Protein AF-A0A348AZQ4-F1 (afdb_monomer)

Foldseek 3Di:
DPPVVVVVVVVVVVVVVVVVVVLVDPPPDPFDFLCLLCSNLLSLCQVCLLHPDPPDDPVSVVVSNVVNCVSLCCQAPVQLVQLVVLLVVCVVPDDPVRSVVSVVSSVLSNCLNVLSVVCSVCVVVVVVVVVVRVVVCVVDPDPVVSVVSVVSSVVSVVVLVVLVVVLVVVLVVLLVVCVVVQHQSNSTHDPPADSPPDVVSVVVSSVVSSVSSVSSSSSVSSCVSPPD

Nearest PDB structures (foldseek):
  7lic-assembly1_A  TM=7.530E-01  e=1.385E-02  Machilis hrabei
  1y2o-assembly1_B  TM=2.820E-01  e=5.708E+00  Homo sapiens

Secondary structure (DSSP, 8-state):
--HHHHHHHHHHHHHHHHHHHHHHS----SS--GGGGGHHHHHHHHHTTSSPPSS--HHHHHHHHHHHHHHHHIIIIIHHHHHHHHHHHHTTTS-HHHHHHHHHHHHHHHHHHHHHHHHHHHHHHHHHHHHHHHHHHHT--SHHHHHHHHHHHHHHHHHHHHHHHHHHHHHHHHHHHHHHTTS-TT-PPPTT--TTT-HHHHHHHHHHHHHHHHHHHHHHHHHHHS--

Solvent-accessible surface area (backbone atoms only — not comparable to full-atom values): 12506 Å² total; per-residue (Å²): 133,72,68,67,57,55,55,55,49,53,53,53,52,48,50,54,53,51,46,51,52,57,72,69,48,80,75,83,58,97,71,70,54,63,48,62,30,49,47,64,57,52,49,44,35,32,70,64,40,68,38,82,80,79,97,64,58,75,68,54,54,55,54,47,50,53,49,18,50,52,52,42,44,41,51,51,49,50,45,29,51,21,25,50,51,12,39,67,72,40,55,87,75,45,52,72,71,53,42,53,51,34,50,52,48,25,56,54,40,57,47,45,40,57,54,51,52,51,50,51,67,45,41,65,60,58,57,49,50,41,54,54,35,55,58,59,49,70,77,54,78,50,71,68,53,49,48,50,41,42,50,49,27,52,50,44,48,50,48,56,54,58,61,46,48,63,55,54,51,48,49,52,49,44,47,51,52,16,57,76,65,78,44,65,49,71,52,50,47,58,84,98,58,45,66,85,78,40,71,70,40,29,53,50,48,44,53,48,44,51,54,52,49,52,54,52,46,50,51,47,54,48,42,70,78,52,70,131

Organism: Bactrocera dorsalis (NCBI:txid27457)

Sequence (228 aa):
RGSAVSLQLQHRICYFVVIMSKILLVRSATVYKSRDALTYLFNVFTFVGTNPLENRSQRYYRLYHFYSFTVNFICCLFCPLSFHIGYIKLRHVLTNSQLLAAIQNAVQVSGIPIKILVITWYMKRLRHAFKILDELDVNYTRREDLAKIRECVRRCKKIVLIFCFPYYSFELTTIALGVAQNRAPLAAWVPFLDGQRAAWEYWTIVLWDAFVMFFLLCHQLGSDTYPP

pLDDT: mean 81.65, std 17.68, range [29.12, 94.69]

Structure (mmCIF, N/CA/C/O backbone):
data_AF-A0A348AZQ4-F1
#
_entry.id   AF-A0A348AZQ4-F1
#
loop_
_atom_site.group_PDB
_atom_site.id
_atom_site.type_symbol
_atom_site.label_atom_id
_atom_site.label_alt_id
_atom_site.label_comp_id
_atom_site.label_asym_id
_atom_site.label_entity_id
_atom_site.label_seq_id
_atom_site.pdbx_PDB_ins_code
_atom_site.Cartn_x
_atom_site.Cartn_y
_atom_site.Cartn_z
_atom_site.occupancy
_atom_site.B_iso_or_equiv
_atom_site.auth_seq_id
_atom_site.auth_comp_id
_atom_site.auth_asym_id
_atom_site.auth_atom_id
_atom_site.pdbx_PDB_model_num
ATOM 1 N N . ARG A 1 1 ? -19.269 -20.189 -25.600 1.00 42.00 1 ARG A N 1
ATOM 2 C CA . ARG A 1 1 ? -18.896 -20.557 -24.205 1.00 42.00 1 ARG A CA 1
ATOM 3 C C . ARG A 1 1 ? -17.918 -19.573 -23.529 1.00 42.00 1 ARG A C 1
ATOM 5 O O . ARG A 1 1 ? -17.764 -19.674 -22.323 1.00 42.00 1 ARG A O 1
ATOM 12 N N . GLY A 1 2 ? -17.312 -18.608 -24.246 1.00 38.69 2 GLY A N 1
ATOM 13 C CA . GLY A 1 2 ? -16.347 -17.639 -23.683 1.00 38.69 2 GLY A CA 1
ATOM 14 C C . GLY A 1 2 ? -16.906 -16.292 -23.186 1.00 38.69 2 GLY A C 1
ATOM 15 O O . GLY A 1 2 ? -16.205 -15.590 -22.471 1.00 38.69 2 GLY A O 1
ATOM 16 N N . SER A 1 3 ? -18.158 -15.928 -23.492 1.00 36.16 3 SER A N 1
ATOM 17 C CA . SER A 1 3 ? -18.742 -14.628 -23.095 1.00 36.16 3 SER A CA 1
ATOM 18 C C . SER A 1 3 ? -19.362 -14.6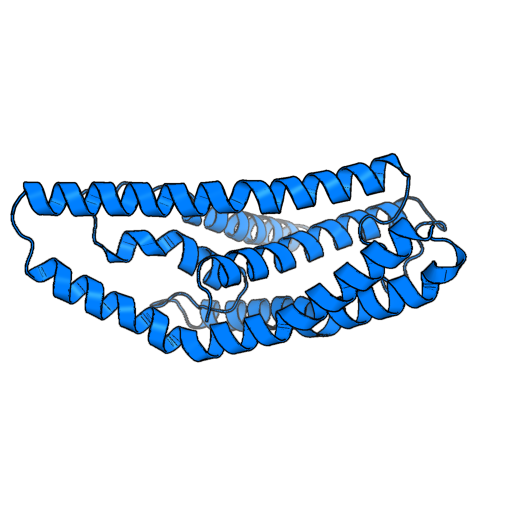09 -21.689 1.00 36.16 3 SER A C 1
ATOM 20 O O . SER A 1 3 ? -19.440 -13.563 -21.056 1.00 36.16 3 SER A O 1
ATOM 22 N N . ALA A 1 4 ? -19.768 -15.766 -21.157 1.00 34.09 4 ALA A N 1
ATOM 23 C CA . ALA A 1 4 ? -20.381 -15.860 -19.826 1.00 34.09 4 ALA A CA 1
ATOM 24 C C . ALA A 1 4 ? -19.353 -15.775 -18.678 1.00 34.09 4 ALA A C 1
ATOM 26 O O . ALA A 1 4 ? -19.693 -15.387 -17.560 1.00 34.09 4 ALA A O 1
ATOM 27 N N . VAL A 1 5 ? -18.087 -16.111 -18.953 1.00 37.97 5 VAL A N 1
ATOM 28 C CA . VAL A 1 5 ? -16.997 -16.061 -17.966 1.00 37.97 5 VAL A CA 1
ATOM 29 C C . VAL A 1 5 ? -16.470 -14.630 -17.798 1.00 37.97 5 VAL A C 1
ATOM 31 O O . VAL A 1 5 ? -16.172 -14.235 -16.672 1.00 37.97 5 VAL A O 1
ATOM 34 N N . SER A 1 6 ? -16.442 -13.814 -18.863 1.00 33.84 6 SER A N 1
ATOM 35 C CA . SER A 1 6 ? -16.024 -12.405 -18.764 1.00 33.84 6 SER A CA 1
ATOM 36 C C . SER A 1 6 ? -17.048 -11.541 -18.016 1.00 33.84 6 SER A C 1
ATOM 38 O O . SER A 1 6 ? -16.652 -10.722 -17.186 1.00 33.84 6 SER A O 1
ATOM 40 N N . LEU A 1 7 ? -18.353 -11.797 -18.195 1.00 33.00 7 LEU A N 1
ATOM 41 C CA . LEU A 1 7 ? -19.414 -11.105 -17.450 1.00 33.00 7 LEU A CA 1
ATOM 42 C C . LEU A 1 7 ? -19.421 -11.459 -15.953 1.00 33.00 7 LEU A C 1
ATOM 44 O O . LEU A 1 7 ? -19.620 -10.577 -15.118 1.00 33.00 7 LEU A O 1
ATOM 48 N N . GLN A 1 8 ? -19.147 -12.716 -15.575 1.00 32.69 8 GLN A N 1
ATOM 49 C CA . GLN A 1 8 ? -19.005 -13.073 -14.156 1.00 32.69 8 GLN A CA 1
ATOM 50 C C . GLN A 1 8 ? -17.753 -12.465 -13.510 1.00 32.69 8 GLN A C 1
ATOM 52 O O . GLN A 1 8 ? -17.776 -12.162 -12.314 1.00 32.69 8 GLN A O 1
ATOM 57 N N . LEU A 1 9 ? -16.675 -12.262 -14.272 1.00 34.03 9 LEU A N 1
ATOM 58 C CA . LEU A 1 9 ? -15.462 -11.609 -13.782 1.00 34.03 9 LEU A CA 1
ATOM 59 C C . LEU A 1 9 ? -15.670 -10.093 -13.615 1.00 34.03 9 LEU A C 1
ATOM 61 O O . LEU A 1 9 ? -15.291 -9.544 -12.582 1.00 34.03 9 LEU A O 1
ATOM 65 N N . GLN A 1 10 ? -16.373 -9.439 -14.550 1.00 30.02 10 GLN A N 1
ATOM 66 C CA . GLN A 1 10 ? -16.774 -8.031 -14.422 1.00 30.02 10 GLN A CA 1
ATOM 67 C C . GLN A 1 10 ? -17.699 -7.799 -13.223 1.00 30.02 10 GLN A C 1
ATOM 69 O O . GLN A 1 10 ? -17.495 -6.846 -12.474 1.00 30.02 10 GLN A O 1
ATOM 74 N N . HIS A 1 11 ? -18.648 -8.704 -12.961 1.00 29.67 11 HIS A N 1
ATOM 75 C CA . HIS A 1 11 ? -19.507 -8.602 -11.778 1.00 29.67 11 HIS A CA 1
ATOM 76 C C . HIS A 1 11 ? -18.693 -8.743 -10.474 1.00 29.67 11 HIS A C 1
ATOM 78 O O . HIS A 1 11 ? -18.922 -8.003 -9.522 1.00 29.67 11 HIS A O 1
ATOM 84 N N . ARG A 1 12 ? -17.679 -9.625 -10.433 1.00 34.44 12 ARG A N 1
ATOM 85 C CA . ARG A 1 12 ? -16.791 -9.837 -9.267 1.00 34.44 12 ARG A CA 1
ATOM 86 C C . ARG A 1 12 ? -15.830 -8.674 -8.992 1.00 34.44 12 ARG A C 1
ATOM 88 O O . ARG A 1 12 ? -15.592 -8.368 -7.827 1.00 34.44 12 ARG A O 1
ATOM 95 N N . ILE A 1 13 ? -15.326 -8.008 -10.030 1.00 34.06 13 ILE A N 1
ATOM 96 C CA . ILE A 1 13 ? -14.512 -6.788 -9.889 1.00 3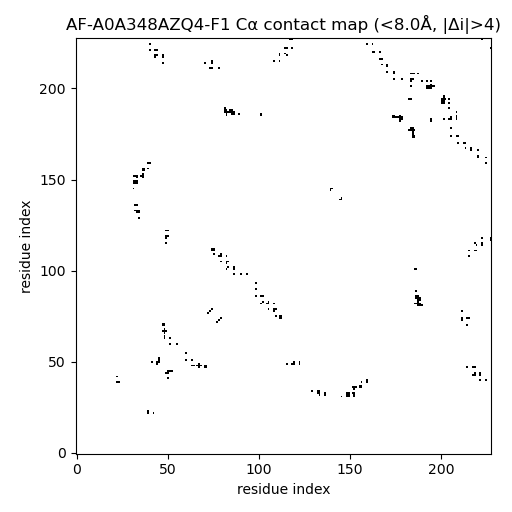4.06 13 ILE A CA 1
ATOM 97 C C . ILE A 1 13 ? -15.399 -5.618 -9.436 1.00 34.06 13 ILE A C 1
ATOM 99 O O . ILE A 1 13 ? -15.019 -4.863 -8.541 1.00 34.06 13 ILE A O 1
ATOM 103 N N . CYS A 1 14 ? -16.631 -5.536 -9.950 1.00 29.12 14 CYS A N 1
ATOM 104 C CA . CYS A 1 14 ? -17.622 -4.564 -9.496 1.00 29.12 14 CYS A CA 1
ATOM 105 C C . CYS A 1 14 ? -17.974 -4.764 -8.009 1.00 29.12 14 CYS A C 1
ATOM 107 O O . CYS A 1 14 ? -18.082 -3.788 -7.276 1.00 29.12 14 CYS A O 1
ATOM 109 N N . TYR A 1 15 ? -18.027 -6.004 -7.502 1.00 34.59 15 TYR A N 1
ATOM 110 C CA . TYR A 1 15 ? -18.170 -6.259 -6.060 1.00 34.59 15 TYR A CA 1
ATOM 111 C C . TYR A 1 15 ? -17.000 -5.722 -5.227 1.00 34.59 15 TYR A C 1
ATOM 113 O O . TYR A 1 15 ? -17.244 -5.213 -4.137 1.00 34.59 15 TYR A O 1
ATOM 121 N N . PHE A 1 16 ? -15.755 -5.797 -5.706 1.00 34.38 16 PHE A N 1
ATOM 122 C CA . PHE A 1 16 ? -14.592 -5.275 -4.978 1.00 34.38 16 PHE A CA 1
ATOM 123 C C . PHE A 1 16 ? -14.596 -3.737 -4.931 1.00 34.38 16 PHE A C 1
ATOM 125 O O . PHE A 1 16 ? -14.411 -3.153 -3.864 1.00 34.38 16 PHE A O 1
ATOM 132 N N . VAL A 1 17 ? -14.936 -3.082 -6.047 1.00 35.84 17 VAL A N 1
ATOM 133 C CA . VAL A 1 17 ? -15.095 -1.617 -6.120 1.00 35.84 17 VAL A CA 1
ATOM 134 C C . VAL A 1 17 ? -16.303 -1.138 -5.302 1.00 35.84 17 VAL A C 1
ATOM 136 O O . VAL A 1 17 ? -16.188 -0.178 -4.549 1.00 35.84 17 VAL A O 1
ATOM 139 N N . VAL A 1 18 ? -17.437 -1.846 -5.337 1.00 37.22 18 VAL A N 1
ATOM 140 C CA . VAL A 1 18 ? -18.631 -1.533 -4.525 1.00 37.22 18 VAL A CA 1
ATOM 141 C C . VAL A 1 18 ? -18.390 -1.784 -3.032 1.00 37.22 18 VAL A C 1
ATOM 143 O O . VAL A 1 18 ? -18.928 -1.058 -2.196 1.00 37.22 18 VAL A O 1
ATOM 146 N N . ILE A 1 19 ? -17.571 -2.775 -2.663 1.00 42.34 19 ILE A N 1
ATOM 147 C CA . ILE A 1 19 ? -17.104 -2.960 -1.281 1.00 42.34 19 ILE A CA 1
ATOM 148 C C . ILE A 1 19 ? -16.218 -1.781 -0.869 1.00 42.34 19 ILE A C 1
ATOM 150 O O . ILE A 1 19 ? -16.407 -1.263 0.226 1.00 42.34 19 ILE A O 1
ATOM 154 N N . MET A 1 20 ? -15.340 -1.294 -1.749 1.00 38.19 20 MET A N 1
ATOM 155 C CA . MET A 1 20 ? -14.495 -0.120 -1.504 1.00 38.19 20 MET A CA 1
ATOM 156 C C . MET A 1 20 ? -15.325 1.162 -1.314 1.00 38.19 20 MET A C 1
ATOM 158 O O . MET A 1 20 ? -15.118 1.899 -0.349 1.00 38.19 20 MET A O 1
ATOM 162 N N . SER A 1 21 ? -16.362 1.371 -2.132 1.00 33.62 21 SER A N 1
ATOM 163 C CA . SER A 1 21 ? -17.327 2.463 -1.945 1.00 33.62 21 SER A CA 1
ATOM 164 C C . SER A 1 21 ? -18.137 2.307 -0.653 1.00 33.62 21 SER A C 1
ATOM 166 O O . SER A 1 21 ? -18.384 3.292 0.033 1.00 33.62 21 SER A O 1
ATOM 168 N N . LYS A 1 22 ? -18.523 1.081 -0.268 1.00 38.03 22 LYS A N 1
ATOM 169 C CA . LYS A 1 22 ? -19.239 0.800 0.995 1.00 38.03 22 LYS A CA 1
ATOM 170 C C . LYS A 1 22 ? -18.357 0.901 2.244 1.00 38.03 22 LYS A C 1
ATOM 172 O O . LYS A 1 22 ? -18.885 1.149 3.323 1.00 38.03 22 LYS A O 1
ATOM 177 N N . ILE A 1 23 ? -17.048 0.718 2.101 1.00 46.56 23 ILE A N 1
ATOM 178 C CA . ILE A 1 23 ? -16.032 0.898 3.146 1.00 46.56 23 ILE A CA 1
ATOM 179 C C . ILE A 1 23 ? -15.795 2.390 3.442 1.00 46.56 23 ILE A C 1
ATOM 181 O O . ILE A 1 23 ? -15.548 2.752 4.593 1.00 46.56 23 ILE A O 1
ATOM 185 N N . LEU A 1 24 ? -15.917 3.245 2.419 1.00 40.75 24 LEU A N 1
ATOM 186 C CA . LEU A 1 24 ? -15.792 4.706 2.513 1.00 40.75 24 LEU A CA 1
ATOM 187 C C . LEU A 1 24 ? -17.130 5.427 2.752 1.00 40.75 24 LEU A C 1
ATOM 189 O O . LEU A 1 24 ? -17.143 6.568 3.216 1.00 40.75 24 LEU A O 1
ATOM 193 N N . LEU A 1 25 ? -18.264 4.782 2.460 1.00 43.12 25 LEU A N 1
ATOM 194 C CA . LEU A 1 25 ? -19.591 5.331 2.724 1.00 43.12 25 LEU A CA 1
ATOM 195 C C . LEU A 1 25 ? -19.817 5.437 4.233 1.00 43.12 25 LEU A C 1
ATOM 197 O O . LEU A 1 25 ? -19.960 4.441 4.945 1.00 43.12 25 LEU A O 1
ATOM 201 N N . VAL A 1 26 ? -19.892 6.683 4.700 1.00 44.44 26 VAL A N 1
ATOM 202 C CA . VAL A 1 26 ? -20.333 7.064 6.040 1.00 44.44 26 VAL A CA 1
ATOM 203 C C . VAL A 1 26 ? -21.708 6.446 6.284 1.00 44.44 26 VAL A C 1
ATOM 205 O O . VAL A 1 26 ? -22.741 7.006 5.921 1.00 44.44 26 VAL A O 1
ATOM 208 N N . ARG A 1 27 ? -21.749 5.282 6.933 1.00 47.50 27 ARG A N 1
ATOM 209 C CA . ARG A 1 27 ? -22.973 4.826 7.582 1.00 47.50 27 ARG A CA 1
ATOM 210 C C . ARG A 1 27 ? -23.205 5.789 8.741 1.00 47.50 27 ARG A C 1
ATOM 212 O O . ARG A 1 27 ? -22.494 5.732 9.743 1.00 47.50 27 ARG A O 1
ATOM 219 N N . SER A 1 28 ? -24.141 6.720 8.569 1.00 46.03 28 SER A N 1
ATOM 220 C CA . SER A 1 28 ? -24.620 7.557 9.666 1.00 46.03 28 SER A CA 1
ATOM 221 C C . SER A 1 28 ? -25.351 6.636 10.639 1.00 46.03 28 SER A C 1
ATOM 223 O O . SER A 1 28 ? -26.519 6.306 10.444 1.00 46.03 28 SER A O 1
ATOM 225 N N . ALA A 1 29 ? -24.623 6.107 11.621 1.00 55.38 29 ALA A N 1
ATOM 226 C CA . ALA A 1 29 ? -25.229 5.356 12.702 1.00 55.38 29 ALA A CA 1
ATOM 227 C C . ALA A 1 29 ? -26.026 6.339 13.568 1.00 55.38 29 ALA A C 1
ATOM 229 O O . ALA A 1 29 ? -25.541 7.419 13.911 1.00 55.38 29 ALA A O 1
ATOM 230 N N . THR A 1 30 ? -27.262 5.978 13.905 1.00 57.12 30 THR A N 1
ATOM 231 C CA . THR A 1 30 ? -28.129 6.766 14.795 1.00 57.12 30 THR A CA 1
ATOM 232 C C . THR A 1 30 ? -27.552 6.858 16.214 1.00 57.12 30 THR A C 1
ATOM 234 O O . THR A 1 30 ? -27.796 7.838 16.918 1.00 57.12 30 THR A O 1
ATOM 237 N N . VAL A 1 31 ? -26.706 5.894 16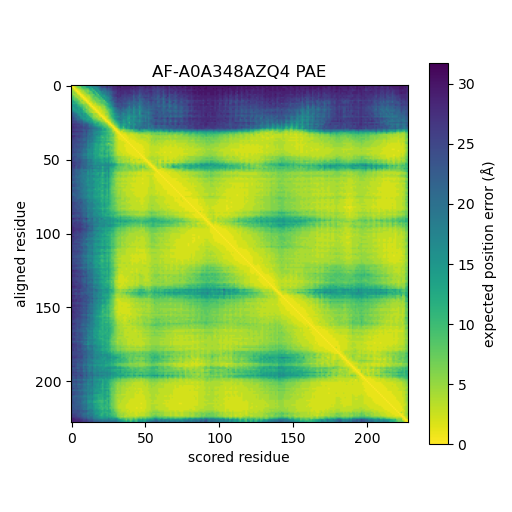.593 1.00 72.69 31 VAL A N 1
ATOM 238 C CA . VAL A 1 31 ? -25.915 5.867 17.828 1.00 72.69 31 VAL A CA 1
ATOM 239 C C . VAL A 1 31 ? -24.462 5.566 17.461 1.00 72.69 31 VAL A C 1
ATOM 241 O O . VAL A 1 31 ? -24.184 4.538 16.849 1.00 72.69 31 VAL A O 1
ATOM 244 N N . TYR A 1 32 ? -23.552 6.478 17.806 1.00 78.88 32 TYR A N 1
ATOM 245 C CA . TYR A 1 32 ? -22.112 6.300 17.606 1.00 78.88 32 TYR A CA 1
ATOM 246 C C . TYR A 1 32 ? -21.502 5.647 18.841 1.00 78.88 32 TYR A C 1
ATOM 248 O O . TYR A 1 32 ? -21.840 6.036 19.957 1.00 78.88 32 TYR A O 1
ATOM 256 N N . LYS A 1 33 ? -20.580 4.710 18.624 1.00 85.81 33 LYS A N 1
ATOM 257 C CA . LYS A 1 33 ? -19.719 4.145 19.668 1.00 85.81 33 LYS A CA 1
ATOM 258 C C . LYS A 1 33 ? -18.290 4.647 19.510 1.00 85.81 33 LYS A C 1
ATOM 260 O O . LYS A 1 33 ? -17.854 4.916 18.390 1.00 85.81 33 LYS A O 1
ATOM 265 N N . SER A 1 34 ? -17.526 4.702 20.592 1.00 86.25 34 SER A N 1
ATOM 266 C CA . SER A 1 34 ? -16.129 5.147 20.583 1.00 86.25 34 SER A CA 1
ATOM 267 C C . SER A 1 34 ? -15.261 4.315 19.636 1.00 86.25 34 SER A C 1
ATOM 269 O O . SER A 1 34 ? -14.442 4.866 18.898 1.00 86.25 34 SER A O 1
ATOM 271 N N . ARG A 1 35 ? -15.505 2.999 19.535 1.00 86.75 35 ARG A N 1
ATOM 272 C CA . ARG A 1 35 ? -14.817 2.125 18.563 1.00 86.75 35 ARG A CA 1
ATOM 273 C C . ARG A 1 35 ? -14.999 2.559 17.104 1.00 86.75 35 ARG A C 1
ATOM 275 O O . ARG A 1 35 ? -14.131 2.292 16.273 1.00 86.75 35 ARG A O 1
ATOM 282 N N . ASP A 1 36 ? -16.091 3.257 16.778 1.00 87.62 36 ASP A N 1
ATOM 283 C CA . ASP A 1 36 ? -16.386 3.663 15.403 1.00 87.62 36 ASP A CA 1
ATOM 284 C C . ASP A 1 36 ? -15.361 4.682 14.878 1.00 87.62 36 ASP A C 1
ATOM 286 O O . ASP A 1 36 ? -15.213 4.819 13.658 1.00 87.62 36 ASP A O 1
ATOM 290 N N . ALA A 1 37 ? -14.623 5.352 15.773 1.00 85.94 37 ALA A N 1
ATOM 291 C CA . ALA A 1 37 ? -13.502 6.232 15.449 1.00 85.94 37 ALA A CA 1
ATOM 292 C C . ALA A 1 37 ? -12.380 5.507 14.685 1.00 85.94 37 ALA A C 1
ATOM 294 O O . ALA A 1 37 ? -11.743 6.104 13.820 1.00 85.94 37 ALA A O 1
ATOM 295 N N . LEU A 1 38 ? -12.180 4.214 14.955 1.00 86.94 38 LEU A N 1
ATOM 296 C CA . LEU A 1 38 ? -11.099 3.397 14.396 1.00 86.94 38 LEU A CA 1
ATOM 297 C C . LEU A 1 38 ? -11.518 2.601 13.150 1.00 86.94 38 LEU A C 1
ATOM 299 O O . LEU A 1 38 ? -10.691 1.928 12.536 1.00 86.94 38 LEU A O 1
ATOM 303 N N . THR A 1 39 ? -12.787 2.694 12.740 1.00 85.88 39 THR A N 1
ATOM 304 C CA . THR A 1 39 ? -13.337 1.923 11.611 1.00 85.88 39 THR A CA 1
ATOM 305 C C . THR A 1 39 ? -12.522 2.109 10.330 1.00 85.88 39 THR A C 1
ATOM 307 O O . THR A 1 39 ? -12.216 1.135 9.652 1.00 85.88 39 THR A O 1
ATOM 310 N N . TYR A 1 40 ? -12.142 3.345 9.993 1.00 84.06 40 TYR A N 1
ATOM 311 C CA . TYR A 1 40 ? -11.387 3.618 8.765 1.00 84.06 40 TYR A CA 1
ATOM 312 C C . TYR A 1 40 ? -9.977 3.034 8.799 1.00 84.06 40 TYR A C 1
ATOM 314 O O . TYR A 1 40 ? -9.545 2.456 7.808 1.00 84.06 40 TYR A O 1
ATOM 322 N N . LEU A 1 41 ? -9.303 3.092 9.947 1.00 86.19 41 LEU A N 1
ATOM 323 C CA . LEU A 1 41 ? -7.990 2.477 10.119 1.00 86.19 41 LEU A CA 1
ATOM 324 C C . LEU A 1 41 ? -8.058 0.953 9.925 1.00 86.19 41 LEU A C 1
ATOM 326 O O . LEU A 1 41 ? -7.292 0.377 9.157 1.00 86.19 41 LEU A O 1
ATOM 330 N N . PHE A 1 42 ? -9.030 0.292 10.553 1.00 87.94 42 PHE A N 1
ATOM 331 C CA . PHE A 1 42 ? -9.224 -1.150 10.388 1.00 87.94 42 PHE A CA 1
ATOM 332 C C . PHE A 1 42 ? -9.677 -1.544 8.985 1.00 87.94 42 PHE A C 1
ATOM 334 O O . PHE A 1 42 ? -9.335 -2.628 8.509 1.00 87.94 42 PHE A O 1
ATOM 341 N N . ASN A 1 43 ? -10.411 -0.672 8.297 1.00 87.81 43 ASN A N 1
ATOM 342 C CA . ASN A 1 43 ? -10.736 -0.866 6.892 1.00 87.81 43 ASN A CA 1
ATOM 343 C C . ASN A 1 43 ? -9.475 -0.823 6.018 1.00 87.81 43 ASN A C 1
ATOM 345 O O . ASN A 1 43 ? -9.351 -1.670 5.137 1.00 87.81 43 ASN A O 1
ATOM 349 N N . VAL A 1 44 ? -8.520 0.075 6.296 1.00 89.19 44 VAL A N 1
ATOM 350 C CA . VAL A 1 44 ? -7.205 0.085 5.629 1.00 89.19 44 VAL A CA 1
ATOM 351 C C . VAL A 1 44 ? -6.460 -1.223 5.898 1.00 89.19 44 VAL A C 1
ATOM 353 O O . VAL A 1 44 ? -6.046 -1.877 4.948 1.00 89.19 44 VAL A O 1
ATOM 356 N N . PHE A 1 45 ? -6.377 -1.686 7.151 1.00 90.50 45 PHE A N 1
ATOM 357 C CA . PHE A 1 45 ? -5.756 -2.982 7.479 1.00 90.50 45 PHE A CA 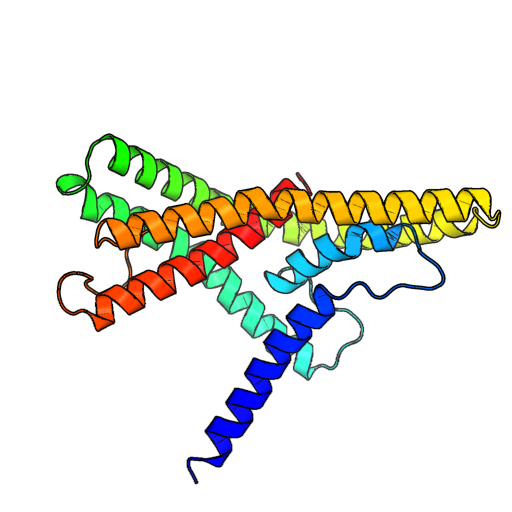1
ATOM 358 C C . PHE A 1 45 ? -6.444 -4.174 6.809 1.00 90.50 45 PHE A C 1
ATOM 360 O O . PHE A 1 45 ? -5.801 -5.121 6.358 1.00 90.50 45 PHE A O 1
ATOM 367 N N . THR A 1 46 ? -7.766 -4.120 6.688 1.00 90.81 46 THR A N 1
ATOM 368 C CA . THR A 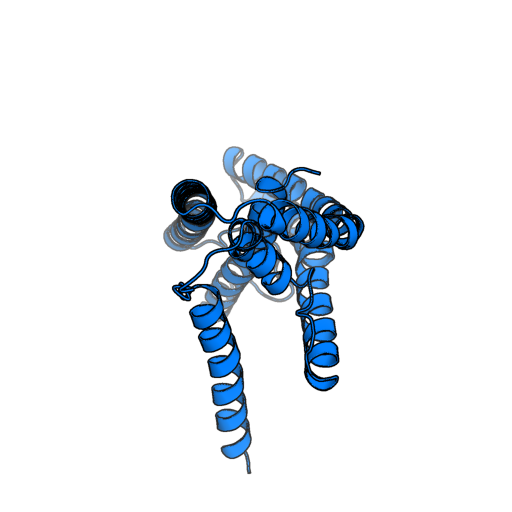1 46 ? -8.526 -5.130 5.952 1.00 90.81 46 THR A CA 1
ATOM 369 C C . THR A 1 46 ? -8.168 -5.096 4.472 1.00 90.81 46 THR A C 1
ATOM 371 O O . THR A 1 46 ? -7.927 -6.150 3.883 1.00 90.81 46 THR A O 1
ATOM 374 N N . PHE A 1 47 ? -8.090 -3.897 3.895 1.00 90.38 47 PHE A N 1
ATOM 375 C CA . PHE A 1 47 ? -7.767 -3.664 2.495 1.00 90.38 47 PHE A CA 1
ATOM 376 C C . PHE A 1 47 ? -6.361 -4.150 2.131 1.00 90.38 47 PHE A C 1
ATOM 378 O O . PHE A 1 47 ? -6.213 -4.878 1.155 1.00 90.38 47 PHE A O 1
ATOM 385 N N . VAL A 1 48 ? -5.350 -3.854 2.948 1.00 91.25 48 VAL A N 1
ATOM 386 C CA . VAL A 1 48 ? -3.968 -4.321 2.721 1.00 91.25 48 VAL A CA 1
ATOM 387 C C . VAL A 1 48 ? -3.745 -5.796 3.093 1.00 91.25 48 VAL A C 1
ATOM 389 O O . VAL A 1 48 ? -2.637 -6.319 3.019 1.00 91.25 48 VAL A O 1
ATOM 392 N N . GLY A 1 49 ? -4.802 -6.504 3.497 1.00 90.19 49 GLY A N 1
ATOM 393 C CA . GLY A 1 49 ? -4.750 -7.945 3.726 1.00 90.19 49 GLY A CA 1
ATOM 394 C C . GLY A 1 49 ? -4.286 -8.373 5.123 1.00 90.19 49 GLY A C 1
ATOM 395 O O . GLY A 1 49 ? -4.075 -9.564 5.326 1.00 90.19 49 GLY A O 1
ATOM 396 N N . THR A 1 50 ? -4.131 -7.472 6.097 1.00 88.69 50 THR A N 1
ATOM 397 C CA . THR A 1 50 ? -3.632 -7.825 7.445 1.00 88.69 50 THR A CA 1
ATOM 398 C C . THR A 1 50 ? -4.742 -8.109 8.463 1.00 88.69 50 THR A C 1
ATOM 400 O O . THR A 1 50 ? -4.502 -8.783 9.467 1.00 88.69 50 THR A O 1
ATOM 403 N N . ASN A 1 51 ? -5.971 -7.641 8.221 1.00 89.00 51 ASN A N 1
ATOM 404 C CA . ASN A 1 51 ? -7.102 -7.818 9.137 1.00 89.00 51 ASN A CA 1
ATOM 405 C C . ASN A 1 51 ? -8.351 -8.396 8.437 1.00 89.00 51 ASN A C 1
ATOM 407 O O . ASN A 1 51 ? -9.119 -7.638 7.853 1.00 89.00 51 ASN A O 1
ATOM 411 N N . PRO A 1 52 ? -8.626 -9.711 8.512 1.00 86.75 52 PRO A N 1
ATOM 412 C CA . PRO A 1 52 ? -9.850 -10.269 7.939 1.00 86.75 52 PRO A CA 1
ATOM 413 C C . PRO A 1 52 ? -11.104 -9.766 8.671 1.00 86.75 52 PRO A C 1
ATOM 415 O O . PRO A 1 52 ? -11.105 -9.621 9.893 1.00 86.75 52 PRO A O 1
ATOM 418 N N . LEU A 1 53 ? -12.203 -9.564 7.934 1.00 85.12 53 LEU A N 1
ATOM 419 C CA . LEU A 1 53 ? -13.504 -9.250 8.532 1.00 85.12 53 LEU A CA 1
ATOM 420 C C . LEU A 1 53 ? -14.049 -10.451 9.319 1.00 85.12 53 LEU A C 1
ATOM 422 O O . LEU A 1 53 ? -14.010 -11.589 8.847 1.00 85.12 53 LEU A O 1
ATOM 426 N N . GLU A 1 54 ? -14.605 -10.183 10.499 1.00 80.69 54 GLU A N 1
ATOM 427 C CA . GLU A 1 54 ? -15.265 -11.186 11.340 1.00 80.69 54 GLU A CA 1
ATOM 428 C C . GLU A 1 54 ? -16.660 -11.561 10.798 1.00 80.69 54 GLU A C 1
ATOM 430 O O . GLU A 1 54 ? -17.290 -10.798 10.059 1.00 80.69 54 GLU A O 1
ATOM 435 N N . ASN A 1 55 ? -17.156 -12.746 11.177 1.00 80.19 55 ASN A N 1
ATOM 436 C CA . ASN A 1 55 ? -18.515 -13.234 10.883 1.00 80.19 55 ASN A CA 1
ATOM 437 C C . ASN A 1 55 ? -18.851 -13.350 9.384 1.00 80.19 55 ASN A C 1
ATOM 439 O O . ASN A 1 55 ? -19.949 -13.008 8.934 1.00 80.19 55 ASN A O 1
ATOM 443 N N . ARG A 1 56 ? -17.899 -13.838 8.583 1.00 85.94 56 ARG A N 1
ATOM 444 C CA . ARG A 1 56 ? -18.077 -14.084 7.144 1.00 85.94 56 ARG A CA 1
ATOM 445 C C . ARG A 1 56 ? -18.011 -15.572 6.800 1.00 85.94 56 ARG A C 1
ATOM 447 O O . ARG A 1 56 ? -17.574 -16.401 7.587 1.00 85.94 56 ARG A O 1
ATOM 454 N N . SER A 1 57 ? -18.478 -15.917 5.599 1.00 89.19 57 SER A N 1
ATOM 455 C CA . SER A 1 57 ? -18.489 -17.306 5.123 1.00 89.19 57 SER A CA 1
ATOM 456 C C . SER A 1 57 ? -17.074 -17.885 4.965 1.00 89.19 57 SER A C 1
ATOM 458 O O . SER A 1 57 ? -16.125 -17.166 4.659 1.00 89.19 57 SER A O 1
ATOM 460 N N . GLN A 1 58 ? -16.935 -19.211 5.046 1.00 89.00 58 GLN A N 1
ATOM 461 C CA . GLN A 1 58 ? -15.659 -19.906 4.797 1.00 89.00 58 GLN A CA 1
ATOM 462 C C . GLN A 1 58 ? -15.070 -19.630 3.400 1.00 89.00 58 GLN A C 1
ATOM 464 O O . GLN A 1 58 ? -13.858 -19.661 3.191 1.00 89.00 58 GLN A O 1
ATOM 469 N N . ARG A 1 59 ? -15.923 -19.337 2.409 1.00 89.69 59 ARG A N 1
ATOM 470 C CA . ARG A 1 59 ? -15.477 -18.944 1.061 1.00 89.69 59 ARG A CA 1
ATOM 471 C C . ARG A 1 59 ? -14.781 -17.583 1.070 1.00 89.69 59 ARG A C 1
ATOM 473 O O . ARG A 1 59 ? -13.772 -17.430 0.391 1.00 89.69 59 ARG A O 1
ATOM 480 N N . TYR A 1 60 ? -15.292 -16.631 1.854 1.00 90.38 60 TYR A N 1
ATOM 481 C CA . TYR A 1 60 ? -14.661 -15.323 2.026 1.00 90.38 60 TYR A CA 1
ATOM 482 C C . TYR A 1 60 ? -13.265 -15.464 2.635 1.00 90.38 60 TYR A C 1
ATOM 484 O O . TYR A 1 60 ? -12.327 -14.902 2.085 1.00 90.38 60 TYR A O 1
ATOM 492 N N . TYR A 1 61 ? -13.100 -16.267 3.691 1.00 88.81 61 TYR A N 1
ATOM 493 C CA . TYR A 1 61 ? -11.791 -16.448 4.327 1.00 88.81 61 TYR A CA 1
ATOM 494 C C . TYR A 1 61 ? -10.747 -17.046 3.386 1.00 88.81 61 TYR A C 1
ATOM 496 O O . TYR A 1 61 ? -9.624 -16.554 3.343 1.00 88.81 61 TYR A O 1
ATOM 504 N N . ARG A 1 62 ? -11.115 -18.051 2.578 1.00 90.81 62 ARG A N 1
ATOM 505 C CA . ARG A 1 62 ? -10.198 -18.619 1.575 1.00 90.81 62 ARG A CA 1
ATOM 506 C C . ARG A 1 62 ? -9.77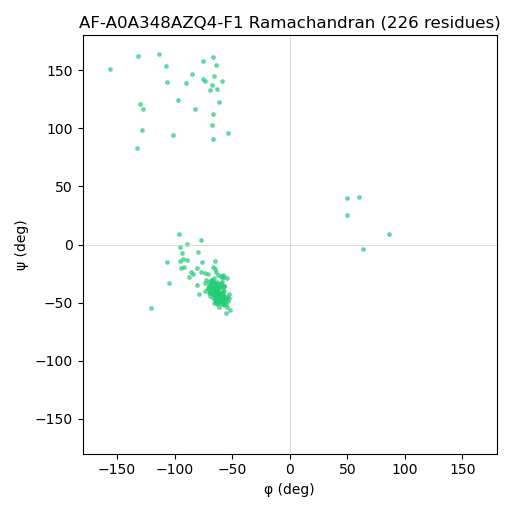0 -17.590 0.532 1.00 90.81 62 ARG A C 1
ATOM 508 O O . ARG A 1 62 ? -8.582 -17.466 0.254 1.00 90.81 62 ARG A O 1
ATOM 515 N N . LEU A 1 63 ? -10.725 -16.836 -0.017 1.00 92.69 63 LEU A N 1
ATOM 516 C CA . LEU A 1 63 ? -10.423 -15.805 -1.011 1.00 92.69 63 LEU A CA 1
ATOM 517 C C . LEU A 1 63 ? -9.593 -14.666 -0.410 1.00 92.69 63 LEU A C 1
ATOM 519 O O . LEU A 1 63 ? -8.650 -14.198 -1.038 1.00 92.69 63 LEU A O 1
ATOM 523 N N . TYR A 1 64 ? -9.920 -14.254 0.813 1.00 90.81 64 TYR A N 1
ATOM 524 C CA . TYR A 1 64 ? -9.194 -13.218 1.533 1.00 90.81 64 TYR A CA 1
ATOM 525 C C . TYR A 1 64 ? -7.768 -13.648 1.864 1.00 90.81 64 TYR A C 1
ATOM 527 O O . TYR A 1 64 ? -6.855 -12.851 1.709 1.00 90.81 64 TYR A O 1
ATOM 535 N N . HIS A 1 65 ? -7.555 -14.899 2.281 1.00 91.62 65 HIS A N 1
ATOM 536 C CA . HIS A 1 65 ? -6.217 -15.407 2.567 1.00 91.62 65 HIS A CA 1
ATOM 537 C C . HIS A 1 65 ? -5.358 -15.471 1.303 1.00 91.62 65 HIS A C 1
ATOM 539 O O . HIS A 1 65 ? -4.213 -15.040 1.331 1.00 91.62 65 HIS A O 1
ATOM 545 N N . PHE A 1 66 ? -5.928 -15.927 0.182 1.00 94.06 66 PHE A N 1
ATOM 546 C CA . PHE A 1 66 ? -5.236 -15.902 -1.106 1.00 94.06 66 PHE A CA 1
ATOM 547 C C . PHE A 1 66 ? -4.873 -14.470 -1.524 1.00 94.06 66 PHE A C 1
ATOM 549 O O . PHE A 1 66 ? -3.717 -14.192 -1.819 1.00 94.06 66 PHE A O 1
ATOM 556 N N . TYR A 1 67 ? -5.836 -13.547 -1.464 1.00 93.62 67 TYR A N 1
ATOM 557 C CA . TYR A 1 67 ? -5.619 -12.127 -1.744 1.00 93.62 67 TYR A CA 1
ATOM 558 C C . TYR A 1 67 ? -4.540 -11.508 -0.843 1.00 93.62 67 TYR A C 1
ATOM 560 O O . TYR A 1 67 ? -3.602 -10.887 -1.334 1.00 93.62 67 TYR A O 1
ATOM 568 N N . SER A 1 68 ? -4.659 -11.713 0.470 1.00 92.81 68 SER A N 1
ATOM 569 C CA . SER A 1 68 ? -3.717 -11.234 1.479 1.00 92.81 68 SER A CA 1
ATOM 570 C C . SER A 1 68 ? -2.315 -11.761 1.201 1.00 92.81 68 SER A C 1
ATOM 572 O O . SER A 1 68 ? -1.371 -10.975 1.158 1.00 92.81 68 SER A O 1
ATOM 574 N N . PHE A 1 69 ? -2.184 -13.061 0.930 1.00 94.19 69 PHE A N 1
ATOM 575 C CA . PHE A 1 69 ? -0.911 -13.667 0.571 1.00 94.19 69 PHE A CA 1
ATOM 576 C C . PHE A 1 69 ? -0.323 -13.026 -0.688 1.00 94.19 69 PHE A C 1
ATOM 578 O O . PHE A 1 69 ? 0.842 -12.655 -0.675 1.00 94.19 69 PHE A O 1
ATOM 585 N N . THR A 1 70 ? -1.113 -12.825 -1.748 1.00 93.94 70 THR A N 1
ATOM 586 C CA . THR A 1 70 ? -0.631 -12.194 -2.986 1.00 93.94 70 THR A CA 1
ATOM 587 C C . THR A 1 70 ? -0.159 -10.756 -2.764 1.00 93.94 70 THR A C 1
ATOM 589 O O . THR A 1 70 ? 0.956 -10.424 -3.157 1.00 93.94 70 THR A O 1
ATOM 592 N N . VAL A 1 71 ? -0.967 -9.911 -2.116 1.00 93.25 71 VAL A N 1
ATOM 593 C CA . VAL A 1 71 ? -0.617 -8.500 -1.866 1.00 93.25 71 VAL A CA 1
ATOM 594 C C . VAL A 1 71 ? 0.628 -8.398 -0.989 1.00 93.25 71 VAL A C 1
ATOM 596 O O . VAL A 1 71 ? 1.578 -7.705 -1.344 1.00 93.25 71 VAL A O 1
ATOM 599 N N . ASN A 1 72 ? 0.672 -9.148 0.115 1.00 93.69 72 ASN A N 1
ATOM 600 C CA . ASN A 1 72 ? 1.812 -9.112 1.027 1.00 93.69 72 ASN A CA 1
ATOM 601 C C . ASN A 1 72 ? 3.057 -9.763 0.408 1.00 93.69 72 ASN A C 1
ATOM 603 O O . ASN A 1 72 ? 4.158 -9.295 0.661 1.00 93.69 72 ASN A O 1
ATOM 607 N N . PHE A 1 73 ? 2.928 -10.780 -0.449 1.00 94.19 73 PHE A N 1
ATOM 608 C CA . PHE A 1 73 ? 4.063 -11.326 -1.201 1.00 94.19 73 PHE A CA 1
ATOM 609 C C . PHE A 1 73 ? 4.667 -10.275 -2.141 1.00 94.19 73 PHE A C 1
ATOM 611 O O . PHE A 1 73 ? 5.889 -10.108 -2.181 1.00 94.19 73 PHE A O 1
ATOM 618 N N . ILE A 1 74 ? 3.819 -9.527 -2.856 1.00 93.81 74 ILE A N 1
ATOM 619 C CA . ILE A 1 74 ? 4.272 -8.438 -3.725 1.00 93.81 74 ILE A CA 1
ATOM 620 C C . ILE A 1 74 ? 4.988 -7.373 -2.883 1.00 93.81 74 ILE A C 1
ATOM 622 O O . ILE A 1 74 ? 6.148 -7.068 -3.147 1.00 93.81 74 ILE A O 1
ATOM 626 N N . CYS A 1 75 ? 4.352 -6.863 -1.828 1.00 93.69 75 CYS A N 1
ATOM 627 C CA . CYS A 1 75 ? 4.922 -5.790 -1.011 1.00 93.69 75 CYS A CA 1
ATOM 628 C C . CYS A 1 75 ? 6.166 -6.211 -0.211 1.00 93.69 75 CYS A C 1
ATOM 630 O O . CYS A 1 75 ? 7.078 -5.402 -0.063 1.00 93.69 75 CYS A O 1
ATOM 632 N N . CYS A 1 76 ? 6.225 -7.445 0.299 1.00 93.75 76 CYS A N 1
ATOM 633 C CA . CYS A 1 76 ? 7.308 -7.887 1.181 1.00 93.75 76 CYS A CA 1
ATOM 634 C C . CYS A 1 76 ? 8.525 -8.452 0.446 1.00 93.75 76 CYS A C 1
ATOM 636 O O . CYS A 1 76 ? 9.623 -8.407 0.994 1.00 93.75 76 CYS A O 1
ATOM 638 N N . LEU A 1 77 ? 8.346 -9.026 -0.746 1.00 92.69 77 LEU A N 1
ATOM 639 C CA . LEU A 1 77 ? 9.432 -9.693 -1.471 1.00 92.69 77 LEU A CA 1
ATOM 640 C C . LEU A 1 77 ? 9.679 -9.054 -2.827 1.00 92.69 77 LEU A C 1
ATOM 642 O O . LEU A 1 77 ? 10.800 -8.635 -3.114 1.00 92.69 77 LEU A O 1
ATOM 646 N N . PHE A 1 78 ? 8.638 -8.947 -3.652 1.00 93.88 78 PHE A N 1
ATOM 647 C CA . PHE A 1 78 ? 8.806 -8.437 -5.008 1.00 93.88 78 PHE A CA 1
ATOM 648 C C . PHE A 1 78 ? 9.257 -6.972 -5.012 1.00 93.88 78 PHE A C 1
ATOM 650 O O . PHE A 1 78 ? 10.221 -6.640 -5.699 1.00 93.88 78 PHE A O 1
ATOM 657 N N . CYS A 1 79 ? 8.610 -6.101 -4.233 1.00 93.75 79 CYS A N 1
ATOM 658 C CA . CYS A 1 79 ? 8.921 -4.673 -4.224 1.00 93.75 79 CYS A CA 1
ATOM 659 C C . CYS A 1 79 ? 10.351 -4.381 -3.740 1.00 93.75 79 CYS A C 1
ATOM 661 O O . CYS A 1 79 ? 11.073 -3.722 -4.486 1.00 93.75 79 CYS A O 1
ATOM 663 N N . PRO A 1 80 ? 10.831 -4.889 -2.586 1.00 94.12 80 PRO A N 1
ATOM 664 C CA . PRO A 1 80 ? 12.216 -4.662 -2.176 1.00 94.12 80 PRO A CA 1
ATOM 665 C C . PRO A 1 80 ? 13.227 -5.109 -3.239 1.00 94.12 80 PRO A C 1
ATOM 667 O O . PRO A 1 80 ? 14.107 -4.338 -3.619 1.00 94.12 80 PRO A O 1
ATOM 670 N N . LEU A 1 81 ? 13.063 -6.315 -3.798 1.00 94.69 81 LEU A N 1
ATOM 671 C CA . LEU A 1 81 ? 13.956 -6.828 -4.842 1.00 94.69 81 LEU A CA 1
ATOM 672 C C . LEU A 1 81 ? 13.917 -5.964 -6.109 1.00 94.69 81 LEU A C 1
ATOM 674 O O . LEU A 1 81 ? 14.963 -5.610 -6.648 1.00 94.69 81 LEU A O 1
ATOM 678 N N . SER A 1 82 ? 12.719 -5.596 -6.561 1.00 94.12 82 SER A N 1
ATOM 679 C CA . SER A 1 82 ? 12.490 -4.753 -7.736 1.00 94.12 82 SER A CA 1
ATOM 680 C C . SER A 1 82 ? 13.164 -3.385 -7.607 1.00 94.12 82 SER A C 1
ATOM 682 O O . SER A 1 82 ? 13.872 -2.960 -8.521 1.00 94.12 82 SER A O 1
ATOM 684 N N . PHE A 1 83 ? 13.018 -2.716 -6.462 1.00 93.25 83 PHE A N 1
ATOM 685 C CA . PHE A 1 83 ? 13.647 -1.416 -6.224 1.00 93.25 83 PHE A CA 1
ATOM 686 C C . PHE A 1 83 ? 15.173 -1.534 -6.128 1.00 93.25 83 PHE A C 1
ATOM 688 O O . PHE A 1 83 ? 15.879 -0.722 -6.728 1.00 93.25 83 PHE A O 1
ATOM 695 N N . HIS A 1 84 ? 15.691 -2.565 -5.447 1.00 94.00 84 HIS A N 1
ATOM 696 C CA . HIS A 1 84 ? 17.134 -2.796 -5.352 1.00 94.00 84 HIS A CA 1
ATOM 697 C C . HIS A 1 84 ? 17.774 -3.091 -6.713 1.00 94.00 84 HIS A C 1
ATOM 699 O O . HIS A 1 84 ? 18.787 -2.491 -7.069 1.00 94.00 84 HIS A O 1
ATOM 705 N N . ILE A 1 85 ? 17.167 -3.967 -7.515 1.00 93.56 85 ILE A N 1
ATOM 706 C CA . ILE A 1 85 ? 17.646 -4.259 -8.872 1.00 93.56 85 ILE A CA 1
ATOM 707 C C . ILE A 1 85 ? 17.497 -3.024 -9.772 1.00 93.56 85 ILE A C 1
ATOM 709 O O . ILE A 1 85 ? 18.386 -2.750 -10.581 1.00 93.56 85 ILE A O 1
ATOM 713 N N . GLY A 1 86 ? 16.404 -2.272 -9.618 1.00 90.12 86 GLY A N 1
ATOM 714 C CA . GLY A 1 86 ? 16.093 -1.066 -10.384 1.00 90.12 86 GLY A CA 1
ATOM 715 C C . GLY A 1 86 ? 17.204 -0.025 -10.316 1.00 90.12 86 GLY A C 1
ATOM 716 O O . GLY A 1 86 ? 17.810 0.287 -11.344 1.00 90.12 86 GLY A O 1
ATOM 717 N N . TYR A 1 87 ? 17.557 0.453 -9.117 1.00 87.25 87 TYR A N 1
ATOM 718 C CA . TYR A 1 87 ? 18.607 1.473 -9.008 1.00 87.25 87 TYR A CA 1
ATOM 719 C C . TYR A 1 87 ? 19.989 0.940 -9.413 1.00 87.25 87 TYR A C 1
ATOM 721 O O . TYR A 1 87 ? 20.779 1.696 -9.974 1.00 87.25 87 TYR A O 1
ATOM 729 N N . ILE A 1 88 ? 20.296 -0.348 -9.188 1.00 91.31 88 ILE A N 1
ATOM 730 C CA . ILE A 1 88 ? 21.571 -0.949 -9.622 1.00 91.31 88 ILE A CA 1
ATOM 731 C C . ILE A 1 88 ? 21.678 -0.929 -11.150 1.00 91.31 88 ILE A C 1
ATOM 733 O O . ILE A 1 88 ? 22.727 -0.568 -11.685 1.00 91.31 88 ILE A O 1
ATOM 737 N N . LYS A 1 89 ? 20.599 -1.289 -11.857 1.00 88.44 89 LYS A N 1
ATOM 738 C CA . LYS A 1 89 ? 20.560 -1.286 -13.326 1.00 88.44 89 LYS A CA 1
ATOM 739 C C . LYS A 1 89 ? 20.590 0.123 -13.906 1.00 88.44 89 LYS A C 1
ATOM 741 O O . LYS A 1 89 ? 21.275 0.354 -14.897 1.00 88.44 89 LYS A O 1
ATOM 746 N N . LEU A 1 90 ? 19.871 1.059 -13.292 1.00 85.38 90 LEU A N 1
ATOM 747 C CA . LEU A 1 90 ? 19.725 2.419 -13.806 1.00 85.38 90 LEU A CA 1
ATOM 748 C C . LEU A 1 90 ? 20.812 3.393 -13.307 1.00 85.38 90 LEU A C 1
ATOM 750 O O . LEU A 1 90 ? 20.809 4.552 -13.714 1.00 85.38 90 LEU A O 1
ATOM 754 N N . ARG A 1 91 ? 21.780 2.948 -12.490 1.00 84.88 91 ARG A N 1
ATOM 755 C CA . ARG A 1 91 ? 22.818 3.811 -11.884 1.00 84.88 91 ARG A CA 1
ATOM 756 C C . ARG A 1 91 ? 23.624 4.662 -12.870 1.00 84.88 91 ARG A C 1
ATOM 758 O O . ARG A 1 91 ? 24.101 5.720 -12.491 1.00 84.88 91 ARG A O 1
ATOM 765 N N . HIS A 1 92 ? 23.791 4.185 -14.104 1.00 85.69 92 HIS A N 1
ATOM 766 C CA . HIS A 1 92 ? 24.564 4.868 -15.150 1.00 85.69 92 HIS A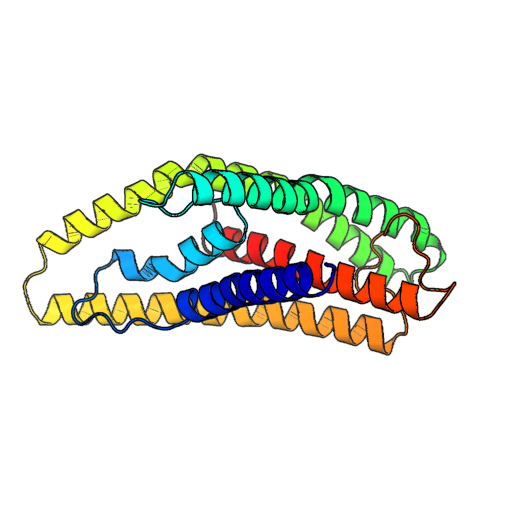 CA 1
ATOM 767 C C . HIS A 1 92 ? 23.725 5.844 -15.982 1.00 85.69 92 HIS A C 1
ATOM 769 O O . HIS A 1 92 ? 24.275 6.633 -16.739 1.00 85.69 92 HIS A O 1
ATOM 775 N N . VAL A 1 93 ? 22.397 5.761 -15.865 1.00 84.44 93 VAL A N 1
ATOM 776 C CA . VAL A 1 93 ? 21.432 6.560 -16.635 1.00 84.44 93 VAL A CA 1
ATOM 777 C C . VAL A 1 93 ? 20.826 7.666 -15.769 1.00 84.44 93 VAL A C 1
ATOM 779 O O . VAL A 1 93 ? 20.504 8.742 -16.266 1.00 84.44 93 VAL A O 1
ATOM 782 N N . LEU A 1 94 ? 20.659 7.410 -14.469 1.00 83.94 94 LEU A N 1
ATOM 783 C CA . LEU A 1 94 ? 20.077 8.361 -13.527 1.00 83.94 94 LEU A CA 1
ATOM 784 C C . LEU A 1 94 ? 21.065 9.471 -13.175 1.00 83.94 94 LEU A C 1
ATOM 786 O O . LEU A 1 94 ? 22.253 9.232 -12.968 1.00 83.94 94 LEU A O 1
ATOM 790 N N . THR A 1 95 ? 20.547 10.688 -13.018 1.00 87.88 95 THR A N 1
ATOM 791 C CA . THR A 1 95 ? 21.321 11.779 -12.416 1.00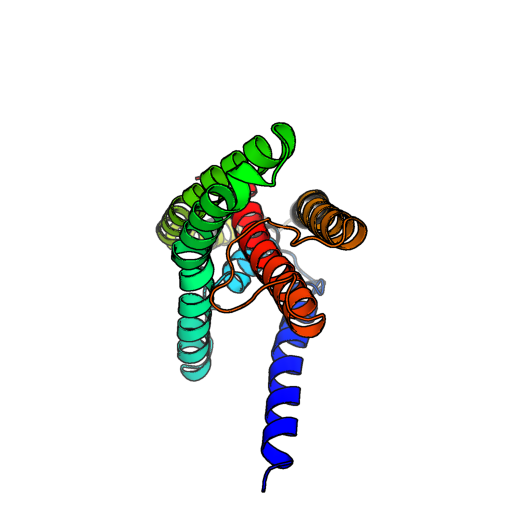 87.88 95 THR A CA 1
ATOM 792 C C . THR A 1 95 ? 21.609 11.480 -10.942 1.00 87.88 95 THR A C 1
ATOM 794 O O . THR A 1 95 ? 20.897 10.699 -10.310 1.00 87.88 95 THR A O 1
ATOM 797 N N . ASN A 1 96 ? 22.597 12.157 -10.347 1.00 88.94 96 ASN A N 1
ATOM 798 C CA . ASN A 1 96 ? 22.931 11.973 -8.928 1.00 88.94 96 ASN A CA 1
ATOM 799 C C . ASN A 1 96 ? 21.703 12.129 -8.013 1.00 88.94 96 ASN A C 1
ATOM 801 O O . ASN A 1 96 ? 21.455 11.279 -7.165 1.00 88.94 96 ASN A O 1
ATOM 805 N N . SER A 1 97 ? 20.884 13.166 -8.217 1.00 87.25 97 SER A N 1
ATOM 806 C CA . SER A 1 97 ? 19.677 13.388 -7.409 1.00 87.25 97 SER A CA 1
ATOM 807 C C . SER A 1 97 ? 18.641 12.272 -7.570 1.00 87.25 97 SER A C 1
ATOM 809 O O . SER A 1 97 ? 18.031 11.847 -6.590 1.00 87.25 97 SER A O 1
ATOM 811 N N . GLN A 1 98 ? 18.464 11.757 -8.786 1.00 85.56 98 GLN A N 1
ATOM 812 C CA . GLN A 1 98 ? 17.538 10.659 -9.061 1.00 85.56 98 GLN A CA 1
ATOM 813 C C . GLN A 1 98 ? 18.040 9.328 -8.498 1.00 85.56 98 GLN A C 1
ATOM 815 O O . GLN A 1 98 ? 17.244 8.544 -7.988 1.00 85.56 98 GLN A O 1
ATOM 820 N N . LEU A 1 99 ? 19.350 9.082 -8.555 1.00 88.12 99 LEU A N 1
ATOM 821 C CA . LEU A 1 99 ? 19.970 7.901 -7.967 1.00 88.12 99 LEU A CA 1
ATOM 822 C C . LEU A 1 99 ? 19.822 7.906 -6.441 1.00 88.12 99 LEU A C 1
ATOM 824 O O . LEU A 1 99 ? 19.418 6.894 -5.871 1.00 88.12 99 LEU A O 1
ATOM 828 N N . LEU A 1 100 ? 20.075 9.046 -5.787 1.00 89.62 100 LEU A N 1
ATOM 829 C CA . LEU A 1 100 ? 19.847 9.192 -4.346 1.00 89.62 100 LEU A CA 1
ATOM 830 C C . LEU A 1 100 ? 18.378 8.931 -3.984 1.00 89.62 100 LEU A C 1
ATOM 832 O O . LEU A 1 100 ? 18.111 8.178 -3.049 1.00 89.62 100 LEU A O 1
ATOM 836 N N . ALA A 1 101 ? 17.429 9.480 -4.748 1.00 88.12 101 ALA A N 1
ATOM 837 C CA . ALA A 1 101 ? 16.004 9.227 -4.537 1.00 88.12 101 ALA A CA 1
ATOM 838 C C . ALA A 1 101 ? 15.637 7.741 -4.721 1.00 88.12 101 ALA A C 1
ATOM 840 O O . ALA A 1 101 ? 14.886 7.186 -3.921 1.00 88.12 101 ALA A O 1
ATOM 841 N N . ALA A 1 102 ? 16.197 7.067 -5.731 1.00 88.81 102 ALA A N 1
ATOM 842 C CA . ALA A 1 102 ? 15.962 5.644 -5.971 1.00 88.81 102 ALA A CA 1
ATOM 843 C C . ALA A 1 102 ? 16.514 4.763 -4.834 1.00 88.81 102 ALA A C 1
ATOM 845 O O . ALA A 1 102 ? 15.838 3.834 -4.391 1.00 88.81 102 ALA A O 1
ATOM 846 N N . ILE A 1 103 ? 17.700 5.091 -4.308 1.00 91.25 103 ILE A N 1
ATOM 847 C CA . ILE A 1 103 ? 18.283 4.420 -3.136 1.00 91.25 103 ILE A CA 1
ATOM 848 C C . ILE A 1 103 ? 17.417 4.661 -1.896 1.00 91.25 103 ILE A C 1
ATOM 850 O O . ILE A 1 103 ? 17.100 3.714 -1.176 1.00 91.25 103 ILE A O 1
ATOM 854 N N . GLN A 1 104 ? 16.984 5.904 -1.662 1.00 91.56 104 GLN A N 1
ATOM 855 C CA . GLN A 1 104 ? 16.103 6.240 -0.544 1.00 91.56 104 GLN A CA 1
ATOM 856 C C . GLN A 1 104 ? 14.789 5.448 -0.617 1.00 91.56 104 GLN A C 1
ATOM 858 O O . GLN A 1 104 ? 14.329 4.921 0.396 1.00 91.56 104 GLN A O 1
ATOM 863 N N . ASN A 1 105 ? 14.201 5.323 -1.807 1.00 90.31 105 ASN A N 1
ATOM 864 C CA . ASN A 1 105 ? 12.996 4.526 -2.015 1.00 90.31 105 ASN A CA 1
ATOM 865 C C . ASN A 1 105 ? 13.247 3.036 -1.754 1.00 90.31 105 ASN A C 1
ATOM 867 O O . ASN A 1 105 ? 12.447 2.405 -1.069 1.00 90.31 105 ASN A O 1
ATOM 871 N N . ALA A 1 106 ? 14.368 2.481 -2.223 1.00 92.44 106 ALA A N 1
ATOM 872 C CA . ALA A 1 106 ? 14.722 1.085 -1.965 1.00 92.44 106 ALA A CA 1
ATOM 873 C C . ALA A 1 106 ? 14.855 0.789 -0.461 1.00 92.44 106 ALA A C 1
ATOM 875 O O . ALA A 1 106 ? 14.293 -0.190 0.029 1.00 92.44 106 ALA A O 1
ATOM 876 N N . VAL A 1 107 ? 15.518 1.672 0.296 1.00 92.44 107 VAL A N 1
ATOM 877 C CA . VAL A 1 107 ? 15.640 1.542 1.758 1.00 92.44 107 VAL A CA 1
ATOM 878 C C . VAL A 1 107 ? 14.273 1.636 2.442 1.00 92.44 107 VAL A C 1
ATOM 880 O O . VAL A 1 107 ? 13.959 0.812 3.301 1.00 92.44 107 VAL A O 1
ATOM 883 N N . GLN A 1 108 ? 13.431 2.597 2.048 1.00 91.19 108 GLN A N 1
ATOM 884 C CA . GLN A 1 108 ? 12.084 2.750 2.611 1.00 91.19 108 GLN A CA 1
ATOM 885 C C . GLN A 1 108 ? 11.203 1.523 2.358 1.00 91.19 108 GLN A C 1
ATOM 887 O O . GLN A 1 108 ? 10.525 1.049 3.272 1.00 91.19 108 GLN A O 1
ATOM 892 N N . VAL A 1 109 ? 11.227 0.987 1.135 1.00 93.00 109 VAL A N 1
ATOM 893 C CA . VAL A 1 109 ? 10.449 -0.198 0.758 1.00 93.00 109 VAL A CA 1
ATOM 894 C C . VAL A 1 109 ? 10.917 -1.431 1.532 1.00 93.00 109 VAL A C 1
ATOM 896 O O . VAL A 1 109 ? 10.084 -2.216 1.977 1.00 93.00 109 VAL A O 1
ATOM 899 N N . SER A 1 110 ? 12.215 -1.560 1.805 1.00 93.56 110 SER A N 1
ATOM 900 C CA . SER A 1 110 ? 12.762 -2.632 2.649 1.00 93.56 110 SER A CA 1
ATOM 901 C C . SER A 1 110 ? 12.305 -2.568 4.117 1.00 93.56 110 SER A C 1
ATOM 903 O O . SER A 1 110 ? 12.303 -3.590 4.802 1.00 93.56 110 SER A O 1
ATOM 905 N N . GLY A 1 111 ? 11.848 -1.408 4.606 1.00 91.62 111 GLY A N 1
ATOM 906 C CA . GLY A 1 111 ? 11.244 -1.269 5.939 1.00 91.62 111 GLY A CA 1
ATOM 907 C C . GLY A 1 111 ? 9.773 -1.706 6.020 1.00 91.62 111 GLY A C 1
ATOM 908 O O . GLY A 1 111 ? 9.274 -2.016 7.105 1.00 91.62 111 GLY A O 1
ATOM 909 N N . ILE A 1 112 ? 9.065 -1.767 4.889 1.00 92.00 112 ILE A N 1
ATOM 910 C CA . ILE A 1 112 ? 7.644 -2.145 4.831 1.00 92.00 112 ILE A CA 1
ATOM 911 C C . ILE A 1 112 ? 7.388 -3.582 5.325 1.00 92.00 112 ILE A C 1
ATOM 913 O O . ILE A 1 112 ? 6.474 -3.740 6.136 1.00 92.00 112 ILE A O 1
ATOM 917 N N . PRO A 1 113 ? 8.172 -4.617 4.952 1.00 93.31 113 PRO A N 1
ATOM 918 C CA . PRO A 1 113 ? 8.002 -5.962 5.504 1.00 93.31 113 PRO A CA 1
ATOM 919 C C . PRO A 1 113 ? 8.000 -5.989 7.038 1.00 93.31 113 PRO A C 1
ATOM 921 O O . PRO A 1 113 ? 7.152 -6.638 7.649 1.00 93.31 113 PRO A O 1
ATOM 924 N N . ILE A 1 114 ? 8.906 -5.234 7.671 1.00 91.69 114 ILE A N 1
ATOM 925 C CA . ILE A 1 114 ? 9.001 -5.142 9.134 1.00 91.69 114 ILE A CA 1
ATOM 926 C C . ILE A 1 114 ? 7.717 -4.525 9.696 1.00 91.69 114 ILE A C 1
ATOM 928 O O . ILE A 1 114 ? 7.102 -5.096 10.595 1.00 91.69 114 ILE A O 1
ATOM 932 N N . LYS A 1 115 ? 7.259 -3.404 9.123 1.00 90.44 115 LYS A N 1
ATOM 933 C CA . LYS A 1 115 ? 6.001 -2.747 9.514 1.00 90.44 115 LYS A CA 1
ATOM 934 C C . LYS A 1 115 ? 4.798 -3.691 9.387 1.00 90.44 115 LYS A C 1
ATOM 936 O O . LYS A 1 115 ? 3.980 -3.767 10.302 1.00 90.44 115 LYS A O 1
ATOM 941 N N . ILE A 1 116 ? 4.709 -4.446 8.291 1.00 91.56 116 ILE A N 1
ATOM 942 C CA . ILE A 1 116 ? 3.639 -5.426 8.052 1.00 91.56 116 ILE A CA 1
ATOM 943 C C . ILE A 1 116 ? 3.648 -6.517 9.125 1.00 91.56 116 ILE A C 1
ATOM 945 O O . ILE A 1 116 ? 2.594 -6.823 9.691 1.00 91.56 116 ILE A O 1
ATOM 949 N N . LEU A 1 117 ? 4.817 -7.085 9.435 1.00 90.94 117 LEU A N 1
ATOM 950 C CA . LEU A 1 117 ? 4.958 -8.117 10.465 1.00 90.94 117 LEU A CA 1
ATOM 951 C C . LEU A 1 117 ? 4.546 -7.594 11.842 1.00 90.94 117 LEU A C 1
ATOM 953 O O . LEU A 1 117 ? 3.760 -8.241 12.533 1.00 90.94 117 LEU A O 1
ATOM 957 N N . VAL A 1 118 ? 5.019 -6.404 12.210 1.00 90.62 118 VAL A N 1
ATOM 958 C CA . VAL A 1 118 ? 4.711 -5.768 13.494 1.00 90.62 118 VAL A CA 1
ATOM 959 C C . VAL A 1 118 ? 3.208 -5.497 13.632 1.00 90.62 118 VAL A C 1
ATOM 961 O O . VAL A 1 118 ? 2.601 -5.894 14.626 1.00 90.62 118 VAL A O 1
ATOM 964 N N . ILE A 1 119 ? 2.568 -4.902 12.621 1.00 90.44 119 ILE A N 1
ATOM 965 C CA . ILE A 1 119 ? 1.116 -4.652 12.630 1.00 90.44 119 ILE A CA 1
ATOM 966 C C . ILE A 1 119 ? 0.338 -5.963 12.727 1.00 90.44 119 ILE A C 1
ATOM 968 O O . ILE A 1 119 ? -0.610 -6.068 13.504 1.00 90.44 119 ILE A O 1
ATOM 972 N N . THR A 1 120 ? 0.749 -6.981 11.969 1.00 89.81 120 THR A N 1
ATOM 973 C CA . THR A 1 120 ? 0.100 -8.298 11.986 1.00 89.81 120 THR A CA 1
ATOM 974 C C . THR A 1 120 ? 0.211 -8.951 13.366 1.00 89.81 120 THR A C 1
ATOM 976 O O . THR A 1 120 ? -0.775 -9.494 13.871 1.00 89.81 120 THR A O 1
ATOM 979 N N . TRP A 1 121 ? 1.373 -8.838 14.014 1.00 90.44 121 TRP A N 1
ATOM 980 C CA . TRP A 1 121 ? 1.612 -9.326 15.372 1.00 90.44 121 TRP A CA 1
ATOM 981 C C . TRP A 1 121 ? 0.711 -8.628 16.402 1.00 90.44 121 TRP A C 1
ATOM 983 O O . TRP A 1 121 ? 0.024 -9.286 17.190 1.00 90.44 121 TRP A O 1
ATOM 993 N N . TYR A 1 122 ? 0.636 -7.295 16.359 1.00 89.44 122 TYR A N 1
ATOM 994 C CA . TYR A 1 122 ? -0.169 -6.502 17.292 1.00 89.44 122 TYR A CA 1
ATOM 995 C C . TYR A 1 122 ? -1.664 -6.451 16.957 1.00 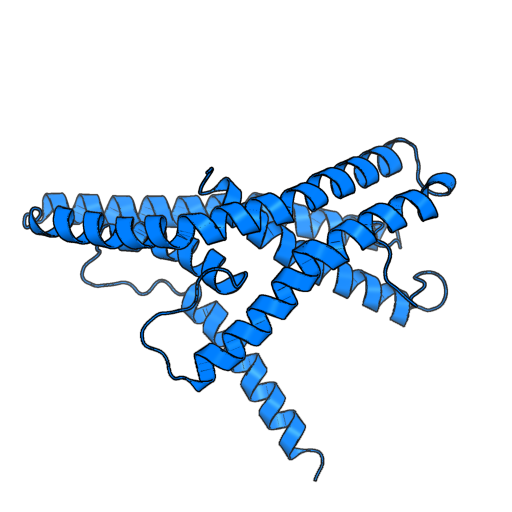89.44 122 TYR A C 1
ATOM 997 O O . TYR A 1 122 ? -2.456 -5.988 17.780 1.00 89.44 122 TYR A O 1
ATOM 1005 N N . MET A 1 123 ? -2.099 -6.990 15.815 1.00 89.00 123 MET A N 1
ATOM 1006 C CA . MET A 1 123 ? -3.492 -6.911 15.365 1.00 89.00 123 MET A CA 1
ATOM 1007 C C . MET A 1 123 ? -4.488 -7.497 16.378 1.00 89.00 123 MET A C 1
ATOM 1009 O O . MET A 1 123 ? -5.584 -6.969 16.568 1.00 89.00 123 MET A O 1
ATOM 1013 N N . LYS A 1 124 ? -4.110 -8.576 17.081 1.00 86.44 124 LYS A N 1
ATOM 1014 C CA . LYS A 1 124 ? -4.945 -9.152 18.152 1.00 86.44 124 LYS A CA 1
ATOM 1015 C C . LYS A 1 124 ? -5.156 -8.161 19.301 1.00 86.44 124 LYS A C 1
ATOM 1017 O O . LYS A 1 124 ? -6.281 -8.011 19.772 1.00 86.44 124 LYS A O 1
ATOM 1022 N N . ARG A 1 125 ? -4.093 -7.468 19.719 1.00 86.94 125 ARG A N 1
ATOM 1023 C CA . ARG A 1 125 ? -4.142 -6.436 20.764 1.00 86.94 125 ARG A CA 1
ATOM 1024 C C . ARG A 1 125 ? -4.956 -5.230 20.303 1.00 86.94 125 ARG A C 1
ATOM 1026 O O . ARG A 1 125 ? -5.763 -4.718 21.071 1.00 86.94 125 ARG A O 1
ATOM 1033 N N . LEU A 1 126 ? -4.813 -4.832 19.041 1.00 85.81 126 LEU A N 1
ATOM 1034 C CA . LEU A 1 126 ? -5.579 -3.725 18.478 1.00 85.81 126 LEU A CA 1
ATOM 1035 C C . LEU A 1 126 ? -7.084 -4.031 18.459 1.00 85.81 126 LEU A C 1
ATOM 1037 O O . LEU A 1 126 ? -7.886 -3.194 18.857 1.00 85.81 126 LEU A O 1
ATOM 1041 N N . ARG A 1 127 ? -7.482 -5.258 18.091 1.00 87.25 127 ARG A N 1
ATOM 1042 C CA . ARG A 1 127 ? -8.887 -5.693 18.199 1.00 87.25 127 ARG A CA 1
ATOM 1043 C C . ARG A 1 127 ? -9.380 -5.739 19.644 1.00 87.25 127 ARG A C 1
ATOM 1045 O O . ARG A 1 127 ? -10.543 -5.442 19.895 1.00 87.25 127 ARG A O 1
ATOM 1052 N N . HIS A 1 128 ? -8.517 -6.074 20.602 1.00 87.88 128 HIS A N 1
ATOM 1053 C CA . HIS A 1 128 ? -8.882 -6.040 22.019 1.00 87.88 128 HIS A CA 1
ATOM 1054 C C . HIS A 1 128 ? -9.231 -4.622 22.499 1.00 87.88 128 HIS A C 1
ATOM 1056 O O . HIS A 1 128 ? -10.129 -4.465 23.323 1.00 87.88 128 HIS A O 1
ATOM 1062 N N . ALA A 1 129 ? -8.602 -3.584 21.939 1.00 87.19 129 ALA A N 1
ATOM 1063 C CA . ALA A 1 129 ? -8.941 -2.199 22.262 1.00 87.19 129 ALA A CA 1
ATOM 1064 C C . ALA A 1 129 ? -10.414 -1.863 21.962 1.00 87.19 129 ALA A C 1
ATOM 1066 O O . ALA A 1 129 ? -11.003 -1.055 22.671 1.00 87.19 129 ALA A O 1
ATOM 1067 N N . PHE A 1 130 ? -11.051 -2.519 20.982 1.00 87.75 130 PHE A N 1
ATOM 1068 C CA . PHE A 1 130 ? -12.485 -2.334 20.728 1.00 87.75 130 PHE A CA 1
ATOM 1069 C C . PHE A 1 130 ? -13.357 -2.793 21.887 1.00 87.75 130 PHE A C 1
ATOM 1071 O O . PHE A 1 130 ? -14.327 -2.112 22.197 1.00 87.75 130 PHE A O 1
ATOM 1078 N N . LYS A 1 131 ? -13.001 -3.906 22.536 1.00 88.12 131 LYS A N 1
ATOM 1079 C CA . LYS A 1 131 ? -13.737 -4.400 23.706 1.00 88.12 131 LYS A CA 1
ATOM 1080 C C . LYS A 1 131 ? -13.638 -3.413 24.861 1.00 88.12 131 LYS A C 1
ATOM 1082 O O . LYS A 1 131 ? -14.654 -3.066 25.441 1.00 88.12 131 LYS A O 1
ATOM 1087 N N . ILE A 1 132 ? -12.435 -2.891 25.106 1.00 89.31 132 ILE A N 1
ATOM 1088 C CA . ILE A 1 132 ? -12.200 -1.871 26.136 1.00 89.31 132 ILE A CA 1
ATOM 1089 C C . ILE A 1 132 ? -13.027 -0.609 25.843 1.00 89.31 132 ILE A C 1
ATOM 1091 O O . ILE A 1 132 ? -13.676 -0.079 26.737 1.00 89.31 132 ILE A O 1
ATOM 1095 N N . LEU A 1 133 ? -13.048 -0.138 24.591 1.00 89.31 133 LEU A N 1
ATOM 1096 C CA . LEU A 1 133 ? -13.865 1.017 24.200 1.00 89.31 133 LEU A CA 1
ATOM 1097 C C . LEU A 1 133 ? -15.368 0.746 24.353 1.00 89.31 133 LEU A C 1
ATOM 1099 O O . LEU A 1 133 ? -16.089 1.617 24.825 1.00 89.31 133 LEU A O 1
ATOM 1103 N N . ASP A 1 134 ? -15.838 -0.449 23.983 1.00 89.25 134 ASP A N 1
ATOM 1104 C CA . ASP A 1 134 ? -17.238 -0.845 24.170 1.00 89.25 134 ASP A CA 1
ATOM 1105 C C . ASP A 1 134 ? -17.617 -0.903 25.665 1.00 89.25 134 ASP A C 1
ATOM 1107 O O . ASP A 1 134 ? -18.716 -0.483 26.016 1.00 89.25 134 ASP A O 1
ATOM 1111 N N . GLU A 1 135 ? -16.731 -1.388 26.542 1.00 89.31 135 GLU A N 1
ATOM 1112 C CA . GLU A 1 135 ? -16.943 -1.433 27.999 1.00 89.31 135 GLU A CA 1
ATOM 1113 C C . GLU A 1 135 ? -16.968 -0.033 28.624 1.00 89.31 135 GLU A C 1
ATOM 1115 O O . GLU A 1 135 ? -17.820 0.257 29.464 1.00 89.31 135 GLU A O 1
ATOM 1120 N N . LEU A 1 136 ? -16.076 0.860 28.187 1.00 86.62 136 LEU A N 1
ATOM 1121 C CA . LEU A 1 136 ? -16.065 2.254 28.634 1.00 86.62 136 LEU A CA 1
ATOM 1122 C C . LEU A 1 136 ? -17.346 2.989 28.220 1.00 86.62 136 LEU A C 1
ATOM 1124 O O . LEU A 1 136 ? -17.893 3.746 29.022 1.00 86.62 136 LEU A O 1
ATOM 1128 N N . ASP A 1 137 ? -17.855 2.718 27.015 1.00 88.19 137 ASP A N 1
ATOM 1129 C CA . ASP A 1 137 ? -19.084 3.321 26.492 1.00 88.19 137 ASP A CA 1
ATOM 1130 C C . ASP A 1 137 ? -20.333 2.967 27.325 1.00 88.19 137 ASP A C 1
ATOM 1132 O O . ASP A 1 137 ? -21.270 3.763 27.365 1.00 88.19 137 ASP A O 1
ATOM 1136 N N . VAL A 1 138 ? -20.356 1.827 28.038 1.00 87.50 138 VAL A N 1
ATOM 1137 C CA . VAL A 1 138 ? -21.498 1.416 28.892 1.00 87.50 138 VAL A CA 1
ATOM 1138 C C . VAL A 1 138 ? -21.793 2.443 29.988 1.00 87.50 138 VAL A C 1
ATOM 1140 O O . VAL A 1 138 ? -22.953 2.654 30.346 1.00 87.50 138 VAL A O 1
ATOM 1143 N N . ASN A 1 139 ? -20.761 3.116 30.496 1.00 83.44 139 ASN A N 1
ATOM 1144 C CA . ASN A 1 139 ? -20.901 4.087 31.580 1.00 83.44 139 ASN A CA 1
ATOM 1145 C C . ASN A 1 139 ? -21.495 5.429 31.110 1.00 83.44 139 ASN A C 1
ATOM 1147 O O . ASN A 1 139 ? -21.949 6.227 31.932 1.00 83.44 139 ASN A O 1
ATOM 1151 N N . TYR A 1 140 ? -21.533 5.682 29.799 1.00 83.56 140 TYR A N 1
ATOM 1152 C CA . TYR A 1 140 ? -21.987 6.946 29.224 1.00 83.56 140 TYR A CA 1
ATOM 1153 C C . TYR A 1 140 ? -23.418 6.835 28.688 1.00 83.56 140 TYR A C 1
ATOM 1155 O O . TYR A 1 140 ? -23.661 6.474 27.540 1.00 83.56 140 TYR A O 1
ATOM 1163 N N . THR A 1 141 ? -24.393 7.203 29.519 1.00 83.75 141 THR A N 1
ATOM 1164 C CA . THR A 1 141 ? -25.825 7.208 29.150 1.00 83.75 141 THR A CA 1
ATOM 1165 C C . THR A 1 141 ? -26.396 8.611 28.940 1.00 83.75 141 THR A C 1
ATOM 1167 O O . THR A 1 141 ? -27.463 8.775 28.342 1.00 83.75 141 THR A O 1
ATOM 1170 N N . ARG A 1 142 ? -25.690 9.653 29.401 1.00 88.56 142 ARG A N 1
ATOM 1171 C CA . ARG A 1 142 ? -26.134 11.047 29.289 1.00 88.56 142 ARG A CA 1
ATOM 1172 C C . ARG A 1 142 ? -25.990 11.545 27.852 1.00 88.56 142 ARG A C 1
ATOM 1174 O O . ARG A 1 142 ? -24.996 11.283 27.178 1.00 88.56 142 ARG A O 1
ATOM 1181 N N . ARG A 1 143 ? -26.968 12.335 27.393 1.00 84.88 143 ARG A N 1
ATOM 1182 C CA . ARG A 1 143 ? -26.981 12.895 26.026 1.00 84.88 143 ARG A CA 1
ATOM 1183 C C . ARG A 1 143 ? -25.735 13.728 25.710 1.00 84.88 143 ARG A C 1
ATOM 1185 O O . ARG A 1 143 ? -25.262 13.687 24.579 1.00 84.88 143 ARG A O 1
ATOM 1192 N N . GLU A 1 144 ? -25.209 14.454 26.694 1.00 87.44 144 GLU A N 1
ATOM 1193 C CA . GLU A 1 144 ? -24.001 15.274 26.546 1.00 87.44 144 GLU A CA 1
ATOM 1194 C C . GLU A 1 144 ? -22.750 14.428 26.284 1.00 87.44 144 GLU A C 1
ATOM 1196 O O . GLU A 1 144 ? -21.964 14.744 25.392 1.00 87.44 144 GLU A O 1
ATOM 1201 N N . ASP A 1 145 ? -22.591 13.315 26.999 1.00 86.38 145 ASP A N 1
ATOM 1202 C CA . ASP A 1 145 ? -21.446 12.420 26.825 1.00 86.38 145 ASP A CA 1
ATOM 1203 C C . ASP A 1 145 ? -21.511 11.699 25.473 1.00 86.38 145 ASP A C 1
ATOM 1205 O O . ASP A 1 145 ? -20.523 11.642 24.739 1.00 86.38 145 ASP A O 1
ATOM 1209 N N . LEU A 1 146 ? -22.707 11.265 25.064 1.00 86.81 146 LEU A N 1
ATOM 1210 C CA . LEU A 1 146 ? -22.939 10.698 23.732 1.00 86.81 146 LEU A CA 1
ATOM 1211 C C . LEU A 1 146 ? -22.659 11.709 22.605 1.00 86.81 146 LEU A C 1
ATOM 1213 O O . LEU A 1 146 ? -22.190 11.328 21.527 1.00 86.81 146 LEU A O 1
ATOM 1217 N N . ALA A 1 147 ? -22.924 13.001 22.831 1.00 87.94 147 ALA A N 1
ATOM 1218 C CA . ALA A 1 147 ? -22.581 14.056 21.880 1.00 87.94 147 ALA A CA 1
ATOM 1219 C C . ALA A 1 147 ? -21.058 14.228 21.750 1.00 87.94 147 ALA A C 1
ATOM 1221 O O . ALA A 1 147 ? -20.558 14.321 20.626 1.00 87.94 147 ALA A O 1
ATOM 1222 N N . LYS A 1 148 ? -20.315 14.173 22.865 1.00 88.75 148 LYS A N 1
ATOM 1223 C CA . LYS A 1 148 ? -18.841 14.202 22.862 1.00 88.75 148 LYS A CA 1
ATOM 1224 C C . LYS A 1 148 ? -18.246 12.993 22.140 1.00 88.75 148 LYS A C 1
ATOM 1226 O O . LYS A 1 148 ? -17.351 13.166 21.314 1.00 88.75 148 LYS A O 1
ATOM 1231 N N . ILE A 1 149 ? -18.773 11.786 22.374 1.00 88.56 149 ILE A N 1
ATOM 1232 C CA . ILE A 1 149 ? -18.348 10.566 21.661 1.00 88.56 149 ILE A CA 1
ATOM 1233 C C . ILE A 1 149 ? -18.564 10.733 20.155 1.00 88.56 149 ILE A C 1
ATOM 1235 O O . ILE A 1 149 ? -17.656 10.498 19.357 1.00 88.56 149 ILE A O 1
ATOM 1239 N N . ARG A 1 150 ? -19.743 11.211 19.744 1.00 87.69 150 ARG A N 1
ATOM 1240 C CA . ARG A 1 150 ? -20.047 11.472 18.331 1.00 87.69 150 ARG A CA 1
ATOM 1241 C C . ARG A 1 150 ? -19.078 12.474 17.709 1.00 87.69 150 ARG A C 1
ATOM 1243 O O . ARG A 1 150 ? -18.623 12.265 16.582 1.00 87.69 150 ARG A O 1
ATOM 1250 N N . GLU A 1 151 ? -18.783 13.565 18.407 1.00 89.19 151 GLU A N 1
ATOM 1251 C CA . GLU A 1 151 ? -17.835 14.565 17.929 1.00 89.19 151 GLU A CA 1
ATOM 1252 C C . GLU A 1 151 ? -16.425 13.981 17.793 1.00 89.19 151 GLU A C 1
ATOM 1254 O O . GLU A 1 151 ? -15.796 14.149 16.746 1.00 89.19 151 GLU A O 1
ATOM 1259 N N . CYS A 1 152 ? -15.967 13.231 18.798 1.00 88.75 152 CYS A N 1
ATOM 1260 C CA . CYS A 1 152 ? -14.689 12.527 18.777 1.00 88.75 152 CYS A CA 1
ATOM 1261 C C . CYS A 1 152 ? -14.587 11.597 17.559 1.00 88.75 152 CYS A C 1
ATOM 1263 O O . CYS A 1 152 ? -13.667 11.734 16.753 1.00 88.75 152 CYS A O 1
ATOM 1265 N N . VAL A 1 153 ? -15.591 10.742 17.330 1.00 88.12 153 VAL A N 1
ATOM 1266 C CA . VAL A 1 153 ? -15.629 9.840 16.168 1.00 88.12 153 VAL A CA 1
ATOM 1267 C C . VAL A 1 153 ? -15.548 10.614 14.850 1.00 88.12 153 VAL A C 1
ATOM 1269 O O . VAL A 1 153 ? -14.805 10.220 13.948 1.00 88.12 153 VAL A O 1
ATOM 1272 N N . ARG A 1 154 ? -16.282 11.728 14.713 1.00 85.94 154 ARG A N 1
ATOM 1273 C CA . ARG A 1 154 ? -16.214 12.570 13.505 1.00 85.94 154 ARG A CA 1
ATOM 1274 C C . ARG A 1 154 ? -14.828 13.182 13.315 1.00 85.94 154 ARG A C 1
ATOM 1276 O O . ARG A 1 154 ? -14.336 13.190 12.186 1.00 85.94 154 ARG A O 1
ATOM 1283 N N . ARG A 1 155 ? -14.197 13.667 14.389 1.00 86.94 155 ARG A N 1
ATOM 1284 C CA . ARG A 1 155 ? -12.838 14.228 14.354 1.00 86.94 155 ARG A CA 1
ATOM 1285 C C . ARG A 1 155 ? -11.816 13.163 13.958 1.00 86.94 155 ARG A C 1
ATOM 1287 O O . ARG A 1 155 ? -11.087 13.389 12.999 1.00 86.94 155 ARG A O 1
ATOM 1294 N N . CYS A 1 156 ? -11.823 11.987 14.585 1.00 86.00 156 CYS A N 1
ATOM 1295 C CA . CYS A 1 156 ? -10.922 10.882 14.239 1.00 86.00 156 CYS A CA 1
ATOM 1296 C C . CYS A 1 156 ? -11.073 10.442 12.776 1.00 86.00 156 CYS A C 1
ATOM 1298 O O . CYS A 1 156 ? -10.083 10.328 12.058 1.00 86.00 156 CYS A O 1
ATOM 1300 N N . LYS A 1 157 ? -12.312 10.281 12.289 1.00 82.88 157 LYS A N 1
ATOM 1301 C CA . LYS A 1 157 ? -12.571 9.957 10.876 1.00 82.88 157 LYS A CA 1
ATOM 1302 C C . LYS A 1 157 ? -12.030 11.028 9.929 1.00 82.88 157 LYS A C 1
ATOM 1304 O O . LYS A 1 157 ? -11.442 10.692 8.905 1.00 82.88 157 LYS A O 1
ATOM 1309 N N . LYS A 1 158 ? -12.206 12.309 10.272 1.00 82.75 158 LYS A N 1
ATOM 1310 C CA . LYS A 1 158 ? -11.666 13.431 9.493 1.00 82.75 158 LYS A CA 1
ATOM 1311 C C . LYS A 1 158 ? -10.136 13.426 9.492 1.00 82.75 158 LYS A C 1
ATOM 1313 O O . LYS A 1 158 ? -9.554 13.655 8.441 1.00 82.75 158 LYS A O 1
ATOM 1318 N N . ILE A 1 159 ? -9.501 13.129 10.626 1.00 84.06 159 ILE A N 1
ATOM 1319 C CA . ILE A 1 159 ? -8.040 13.032 10.739 1.00 84.06 159 ILE A CA 1
ATOM 1320 C C . ILE A 1 159 ? -7.505 11.964 9.785 1.00 84.06 159 ILE A C 1
ATOM 1322 O O . ILE A 1 159 ? -6.656 12.282 8.964 1.00 84.06 159 ILE A O 1
ATOM 1326 N N . VAL A 1 160 ? -8.051 10.743 9.799 1.00 79.12 160 VAL A N 1
ATOM 1327 C CA . VAL A 1 160 ? -7.599 9.671 8.888 1.00 79.12 160 VAL A CA 1
ATOM 1328 C C . VAL A 1 160 ? -7.710 10.093 7.415 1.00 79.12 160 VAL A C 1
ATOM 1330 O O . VAL A 1 160 ? -6.799 9.841 6.632 1.00 79.12 160 VAL A O 1
ATOM 1333 N N . LEU A 1 161 ? -8.786 10.792 7.035 1.00 78.00 161 LEU A N 1
ATOM 1334 C CA . LEU A 1 161 ? -8.940 11.325 5.674 1.00 78.00 161 LEU A CA 1
ATOM 1335 C C . LEU A 1 161 ? -7.918 12.423 5.343 1.00 78.00 161 LEU A C 1
ATOM 1337 O O . LEU A 1 161 ? -7.408 12.457 4.227 1.00 78.00 161 LEU A O 1
ATOM 1341 N N . ILE A 1 162 ? -7.591 13.295 6.301 1.00 82.94 162 ILE A N 1
ATOM 1342 C CA . ILE A 1 162 ? -6.531 14.302 6.139 1.00 82.94 162 ILE A CA 1
ATOM 1343 C C . ILE A 1 162 ? -5.177 13.616 5.940 1.00 82.94 162 ILE A C 1
ATOM 1345 O O . ILE A 1 162 ? -4.425 14.034 5.066 1.00 82.94 162 ILE A O 1
ATOM 1349 N N . PHE A 1 163 ? -4.891 12.538 6.676 1.00 82.12 163 PHE A N 1
ATOM 1350 C CA . PHE A 1 163 ? -3.673 11.746 6.494 1.00 82.12 163 PHE A CA 1
ATOM 1351 C C . PHE A 1 163 ? -3.627 11.029 5.143 1.00 82.12 163 PHE A C 1
ATOM 1353 O O . PHE A 1 163 ? -2.546 10.865 4.603 1.00 82.12 163 PHE A O 1
ATOM 1360 N N . CYS A 1 164 ? -4.759 10.661 4.538 1.00 84.06 164 CYS A N 1
ATOM 1361 C CA . CYS A 1 164 ? -4.767 10.075 3.191 1.00 84.06 164 CYS A CA 1
ATOM 1362 C C . CYS A 1 164 ? -4.258 11.058 2.120 1.00 84.06 164 CYS A C 1
ATOM 1364 O O . CYS A 1 164 ? -3.592 10.653 1.169 1.00 84.06 164 CYS A O 1
ATOM 1366 N N . PHE A 1 165 ? -4.577 12.347 2.264 1.00 85.00 165 PHE A N 1
ATOM 1367 C CA . PHE A 1 165 ? -4.306 13.363 1.248 1.00 85.00 165 PHE A CA 1
ATOM 1368 C C . PHE A 1 165 ? -2.824 13.475 0.841 1.00 85.00 165 PHE A C 1
ATOM 1370 O O . PHE A 1 165 ? -2.558 13.381 -0.359 1.00 85.00 165 PHE A O 1
ATOM 1377 N N . PRO A 1 166 ? -1.845 13.630 1.759 1.00 88.31 166 PRO A N 1
ATOM 1378 C CA . PRO A 1 166 ? -0.439 13.730 1.374 1.00 88.31 166 PRO A CA 1
ATOM 1379 C C . PRO A 1 166 ? 0.093 12.454 0.710 1.00 88.31 166 PRO A C 1
ATOM 1381 O O . PRO A 1 166 ? 0.850 12.568 -0.249 1.00 88.31 166 PRO A O 1
ATOM 1384 N N . TYR A 1 167 ? -0.334 11.259 1.140 1.00 86.75 167 TYR A N 1
ATOM 1385 C CA . TYR A 1 167 ? 0.134 9.995 0.548 1.00 86.75 167 TYR A CA 1
ATOM 1386 C C . TYR A 1 167 ? -0.332 9.860 -0.905 1.00 86.75 167 TYR A C 1
ATOM 1388 O O . TYR A 1 167 ? 0.485 9.645 -1.795 1.00 86.75 167 TYR A O 1
ATOM 1396 N N . TYR A 1 168 ? -1.623 10.062 -1.177 1.00 86.94 168 TYR A N 1
ATOM 1397 C CA . TYR A 1 168 ? -2.134 9.948 -2.548 1.00 86.94 168 TYR A CA 1
ATOM 1398 C C . TYR A 1 168 ? -1.715 11.120 -3.440 1.00 86.94 168 TYR A C 1
ATOM 1400 O O . TYR A 1 168 ? -1.508 10.940 -4.636 1.00 86.94 168 TYR A O 1
ATOM 1408 N N . SER A 1 169 ? -1.531 12.318 -2.878 1.00 88.38 169 SER A N 1
ATOM 1409 C CA . SER A 1 169 ? -0.971 13.446 -3.636 1.00 88.38 169 SER A CA 1
ATOM 1410 C C . SER A 1 169 ? 0.479 13.175 -4.037 1.00 88.38 169 SER A C 1
ATOM 1412 O O . SER A 1 169 ? 0.878 13.501 -5.156 1.00 88.38 169 SER A O 1
ATOM 1414 N N . PHE A 1 170 ? 1.256 12.544 -3.151 1.00 88.31 170 PHE A N 1
ATOM 1415 C CA . PHE A 1 170 ? 2.609 12.090 -3.453 1.00 88.31 170 PHE A CA 1
ATOM 1416 C C . PHE A 1 170 ? 2.608 11.045 -4.575 1.00 88.31 170 PHE A C 1
ATOM 1418 O O . PHE A 1 170 ? 3.315 11.238 -5.560 1.00 88.31 170 PHE A O 1
ATOM 1425 N N . GLU A 1 171 ? 1.750 10.020 -4.495 1.00 89.88 171 GLU A N 1
ATOM 1426 C CA . GLU A 1 171 ? 1.568 9.023 -5.562 1.00 89.88 171 GLU A CA 1
ATOM 1427 C C . GLU A 1 171 ? 1.292 9.670 -6.920 1.00 89.88 171 GLU A C 1
ATOM 1429 O O . GLU A 1 171 ? 2.039 9.471 -7.880 1.00 89.88 171 GLU A O 1
ATOM 1434 N N . LEU A 1 172 ? 0.249 10.500 -6.987 1.00 90.56 172 LEU A N 1
ATOM 1435 C CA . LEU A 1 172 ? -0.168 11.158 -8.221 1.00 90.56 172 LEU A CA 1
ATOM 1436 C C . LEU A 1 172 ? 0.948 12.026 -8.798 1.00 90.56 172 LEU A C 1
ATOM 1438 O O . LEU A 1 172 ? 1.176 12.000 -10.005 1.00 90.56 172 LEU A O 1
ATOM 1442 N N . THR A 1 173 ? 1.669 12.758 -7.947 1.00 90.81 173 THR A N 1
ATOM 1443 C CA . THR A 1 173 ? 2.778 13.614 -8.385 1.00 90.81 173 THR A CA 1
ATOM 1444 C C . THR A 1 173 ? 3.938 12.781 -8.929 1.00 90.81 173 THR A C 1
ATOM 1446 O O . THR A 1 173 ? 4.493 13.122 -9.973 1.00 90.81 173 THR A O 1
ATOM 1449 N N . THR A 1 174 ? 4.292 11.671 -8.276 1.00 89.62 174 THR A N 1
ATOM 1450 C CA . THR A 1 174 ? 5.357 10.770 -8.737 1.00 89.62 174 THR A CA 1
ATOM 1451 C C . THR A 1 174 ? 5.014 10.132 -10.080 1.00 89.62 174 THR A C 1
ATOM 1453 O O . THR A 1 174 ? 5.839 10.172 -10.996 1.00 89.62 174 THR A O 1
ATOM 1456 N N . ILE A 1 175 ? 3.796 9.602 -10.233 1.00 90.62 175 ILE A N 1
ATOM 1457 C CA . ILE A 1 175 ? 3.338 9.020 -11.500 1.00 90.62 175 ILE A CA 1
ATOM 1458 C C . ILE A 1 175 ? 3.287 10.088 -12.598 1.00 90.62 175 ILE A C 1
ATOM 1460 O O . ILE A 1 175 ? 3.849 9.880 -13.673 1.00 90.62 175 ILE A O 1
ATOM 1464 N N . ALA A 1 176 ? 2.684 11.250 -12.327 1.00 91.00 176 ALA A N 1
ATOM 1465 C CA . ALA A 1 176 ? 2.570 12.335 -13.301 1.00 91.00 176 ALA A CA 1
ATOM 1466 C C . ALA A 1 176 ? 3.941 12.841 -13.768 1.00 91.00 176 ALA A C 1
ATOM 1468 O O . ALA A 1 176 ? 4.143 13.041 -14.964 1.00 91.00 176 ALA A O 1
ATOM 1469 N N . LEU A 1 177 ? 4.901 12.997 -12.851 1.00 89.12 177 LEU A N 1
ATOM 1470 C CA . LEU A 1 177 ? 6.257 13.423 -13.190 1.00 89.12 177 LEU A CA 1
ATOM 1471 C C . LEU A 1 177 ? 7.000 12.366 -14.019 1.00 89.12 177 LEU A C 1
ATOM 1473 O O . LEU A 1 177 ? 7.683 12.718 -14.980 1.00 89.12 177 LEU A O 1
ATOM 1477 N N . GLY A 1 178 ? 6.852 11.081 -13.681 1.00 86.75 178 GLY A N 1
ATOM 1478 C CA . GLY A 1 178 ? 7.416 9.979 -14.465 1.00 86.75 178 GLY A CA 1
ATOM 1479 C C . GLY A 1 178 ? 6.883 9.959 -15.898 1.00 86.75 178 GLY A C 1
ATOM 1480 O O . GLY A 1 178 ? 7.667 9.915 -16.849 1.00 86.75 178 GLY A O 1
ATOM 1481 N N . VAL A 1 179 ? 5.562 10.091 -16.051 1.00 90.25 179 VAL A N 1
ATOM 1482 C CA . VAL A 1 179 ? 4.889 10.154 -17.357 1.00 90.25 179 VAL A CA 1
ATOM 1483 C C . VAL A 1 179 ? 5.312 11.391 -18.150 1.00 90.25 179 VAL A C 1
ATOM 1485 O O . VAL A 1 179 ? 5.680 11.267 -19.314 1.00 90.25 179 VAL A O 1
ATOM 1488 N N . ALA A 1 180 ? 5.354 12.571 -17.524 1.00 90.00 180 ALA A N 1
ATOM 1489 C CA . ALA A 1 180 ? 5.796 13.806 -18.178 1.00 90.00 180 ALA A CA 1
ATOM 1490 C C . ALA A 1 180 ? 7.245 13.725 -18.693 1.00 90.00 180 ALA A C 1
ATOM 1492 O O . ALA A 1 180 ? 7.605 14.390 -19.661 1.00 90.00 180 ALA A O 1
ATOM 1493 N N . GLN A 1 181 ? 8.075 12.896 -18.057 1.00 87.00 181 GLN A N 1
ATOM 1494 C CA . GLN A 1 181 ? 9.470 12.665 -18.427 1.00 87.00 181 GLN A CA 1
ATOM 1495 C C . GLN A 1 181 ? 9.665 11.423 -19.316 1.00 87.00 181 GLN A C 1
ATOM 1497 O O . GLN A 1 181 ? 10.808 11.034 -19.546 1.00 87.00 181 GLN A O 1
ATOM 1502 N N . ASN A 1 182 ? 8.583 10.795 -19.804 1.00 84.69 182 ASN A N 1
ATOM 1503 C CA . ASN A 1 182 ? 8.604 9.563 -20.605 1.00 84.69 182 ASN A CA 1
ATOM 1504 C C . ASN A 1 182 ? 9.467 8.447 -19.986 1.00 84.69 182 ASN A C 1
ATOM 1506 O O . ASN A 1 182 ? 10.190 7.729 -20.678 1.00 84.69 182 ASN A O 1
ATOM 1510 N N . ARG A 1 183 ? 9.410 8.300 -18.657 1.00 83.31 183 ARG A N 1
ATOM 1511 C CA . ARG A 1 183 ? 10.185 7.300 -17.909 1.00 83.31 183 ARG A CA 1
ATOM 1512 C C . ARG A 1 183 ? 9.320 6.528 -16.920 1.00 83.31 183 ARG A C 1
ATOM 1514 O O . ARG A 1 183 ? 8.227 6.966 -16.571 1.00 83.31 183 ARG A O 1
ATOM 1521 N N . ALA A 1 184 ? 9.822 5.378 -16.475 1.00 83.88 184 ALA A N 1
ATOM 1522 C CA . ALA A 1 184 ? 9.189 4.601 -15.413 1.00 83.88 184 ALA A CA 1
ATOM 1523 C C . ALA A 1 184 ? 9.152 5.435 -14.112 1.00 83.88 184 ALA A C 1
ATOM 1525 O O . ALA A 1 184 ? 10.219 5.876 -13.666 1.00 83.88 184 ALA A O 1
ATOM 1526 N N . PRO A 1 185 ? 7.971 5.677 -13.513 1.00 84.38 185 PRO A N 1
ATOM 1527 C CA . PRO A 1 185 ? 7.832 6.558 -12.354 1.00 84.38 185 PRO A CA 1
ATOM 1528 C C . PRO A 1 185 ? 8.671 6.171 -11.136 1.00 84.38 185 PRO A C 1
ATOM 1530 O O . PRO A 1 185 ? 9.236 7.047 -10.482 1.00 84.38 185 PRO A O 1
ATOM 1533 N N . LEU A 1 186 ? 8.774 4.875 -10.830 1.00 83.94 186 LEU A N 1
ATOM 1534 C CA . LEU A 1 186 ? 9.464 4.401 -9.627 1.00 83.94 186 LEU A CA 1
ATOM 1535 C C . LEU A 1 186 ? 10.931 4.040 -9.870 1.00 83.94 186 LEU A C 1
ATOM 1537 O O . LEU A 1 186 ? 11.642 3.740 -8.912 1.00 83.94 186 LEU A O 1
ATOM 1541 N N . ALA A 1 187 ? 11.383 4.040 -11.132 1.00 83.69 187 ALA A N 1
ATOM 1542 C CA . ALA A 1 187 ? 12.674 3.474 -11.543 1.00 83.69 187 ALA A CA 1
ATOM 1543 C C . ALA A 1 187 ? 12.897 2.035 -11.016 1.00 83.69 187 ALA A C 1
ATOM 1545 O O . ALA A 1 187 ? 14.034 1.587 -10.840 1.00 83.69 187 ALA A O 1
ATOM 1546 N N . ALA A 1 188 ? 11.802 1.318 -10.749 1.00 86.88 188 ALA A N 1
ATOM 1547 C CA . ALA A 1 188 ? 11.796 -0.032 -10.219 1.00 86.88 188 ALA A CA 1
ATOM 1548 C C . ALA A 1 188 ? 11.946 -1.041 -11.365 1.00 86.88 188 ALA A C 1
ATOM 1550 O O . ALA A 1 188 ? 11.504 -0.806 -12.492 1.00 86.88 188 ALA A O 1
ATOM 1551 N N . TRP A 1 189 ? 12.605 -2.167 -11.104 1.00 90.56 189 TRP A N 1
ATOM 1552 C CA . TRP A 1 189 ? 12.806 -3.177 -12.135 1.00 90.56 189 TRP A CA 1
ATOM 1553 C C . TRP A 1 189 ? 11.576 -4.079 -12.274 1.00 90.56 189 TRP A C 1
ATOM 1555 O O . TRP A 1 189 ? 11.250 -4.858 -11.381 1.00 90.56 189 TRP A O 1
ATOM 1565 N N . VAL A 1 190 ? 10.937 -4.039 -13.443 1.00 89.88 190 VAL A N 1
ATOM 1566 C CA . VAL A 1 190 ? 9.873 -4.983 -13.799 1.00 89.88 190 VAL A CA 1
ATOM 1567 C C . VAL A 1 190 ? 10.462 -6.120 -14.647 1.00 89.88 190 VAL A C 1
ATOM 1569 O O . VAL A 1 190 ? 11.107 -5.852 -15.665 1.00 89.88 190 VAL A O 1
ATOM 1572 N N . PRO A 1 191 ? 10.295 -7.398 -14.257 1.00 87.19 191 PRO A N 1
ATOM 1573 C CA . PRO A 1 191 ? 10.807 -8.521 -15.034 1.00 87.19 191 PRO A CA 1
ATOM 1574 C C . PRO A 1 191 ? 10.229 -8.558 -16.452 1.00 87.19 191 PRO A C 1
ATOM 1576 O O . PRO A 1 191 ? 9.037 -8.341 -16.643 1.00 87.19 191 PRO A O 1
ATOM 1579 N N . PHE A 1 192 ? 11.070 -8.905 -17.432 1.00 85.75 192 PHE A N 1
ATOM 1580 C CA . PHE A 1 192 ? 10.707 -9.169 -18.838 1.00 85.75 192 PHE A CA 1
ATOM 1581 C C . PHE A 1 192 ? 10.126 -7.997 -19.654 1.00 85.75 192 PHE A C 1
ATOM 1583 O O . PHE A 1 192 ? 9.926 -8.157 -20.862 1.00 85.75 192 PHE A O 1
ATOM 1590 N N . LEU A 1 193 ? 9.906 -6.834 -19.038 1.00 87.31 193 LEU A N 1
ATOM 1591 C CA . LEU A 1 193 ? 9.414 -5.627 -19.698 1.00 87.31 193 LEU A CA 1
ATOM 1592 C C . LEU A 1 193 ? 10.528 -4.593 -19.855 1.00 87.31 193 LEU A C 1
ATOM 1594 O O . LEU A 1 193 ? 11.331 -4.387 -18.943 1.00 87.31 193 LEU A O 1
ATOM 1598 N N . ASP A 1 194 ? 10.541 -3.927 -21.005 1.00 84.25 194 ASP A N 1
ATOM 1599 C CA . ASP A 1 194 ? 11.430 -2.813 -21.298 1.00 84.25 194 ASP A CA 1
ATOM 1600 C C . ASP A 1 194 ? 10.616 -1.607 -21.784 1.00 84.25 194 ASP A C 1
ATOM 1602 O O . ASP A 1 194 ? 9.975 -1.630 -22.837 1.00 84.25 194 ASP A O 1
ATOM 1606 N N . GLY A 1 195 ? 10.665 -0.522 -21.009 1.00 80.81 195 GLY A N 1
ATOM 1607 C CA . GLY A 1 195 ? 9.947 0.714 -21.313 1.00 80.81 195 GLY A CA 1
ATOM 1608 C C . GLY A 1 195 ? 10.418 1.418 -22.589 1.00 80.81 195 GLY A C 1
ATOM 1609 O O . GLY A 1 195 ? 9.706 2.289 -23.074 1.00 80.81 195 GLY A O 1
ATOM 1610 N N . GLN A 1 196 ? 11.580 1.052 -23.142 1.00 83.81 196 GLN A N 1
ATOM 1611 C CA . GLN A 1 196 ? 12.100 1.609 -24.397 1.00 83.81 196 GLN A CA 1
ATOM 1612 C C . GLN A 1 196 ? 11.758 0.752 -25.624 1.00 83.81 196 GLN A C 1
ATOM 1614 O O . GLN A 1 196 ? 11.884 1.221 -26.754 1.00 83.81 196 GLN A O 1
ATOM 1619 N N . ARG A 1 197 ? 11.319 -0.501 -25.433 1.00 85.94 197 ARG A N 1
ATOM 1620 C CA . ARG A 1 197 ? 11.093 -1.442 -26.540 1.00 85.94 197 ARG A CA 1
ATOM 1621 C C . ARG A 1 197 ? 9.778 -1.188 -27.271 1.00 85.94 197 ARG A C 1
ATOM 1623 O O . ARG A 1 197 ? 9.737 -1.257 -28.497 1.00 85.94 197 ARG A O 1
ATOM 1630 N N . ALA A 1 198 ? 8.699 -0.926 -26.535 1.00 88.62 198 ALA A N 1
ATOM 1631 C CA . ALA A 1 198 ? 7.379 -0.692 -27.113 1.00 88.62 198 ALA A CA 1
ATOM 1632 C C . ALA A 1 198 ? 6.470 0.125 -26.184 1.00 88.62 198 ALA A C 1
ATOM 1634 O O . ALA A 1 198 ? 6.539 0.015 -24.960 1.00 88.62 198 ALA A O 1
ATOM 1635 N N . ALA A 1 199 ? 5.534 0.879 -26.770 1.00 89.88 199 ALA A N 1
ATOM 1636 C CA . ALA A 1 199 ? 4.601 1.720 -26.015 1.00 89.88 199 ALA A CA 1
ATOM 1637 C C . ALA A 1 199 ? 3.711 0.923 -25.038 1.00 89.88 199 ALA A C 1
ATOM 1639 O O . ALA A 1 199 ? 3.429 1.392 -23.938 1.00 89.88 199 ALA A O 1
ATOM 1640 N N . TRP A 1 200 ? 3.278 -0.289 -25.403 1.00 90.75 200 TRP A N 1
ATOM 1641 C CA . TRP A 1 200 ? 2.449 -1.118 -24.517 1.00 90.75 200 TRP A CA 1
ATOM 1642 C C . TRP A 1 200 ? 3.224 -1.603 -23.282 1.00 90.75 200 TRP A C 1
ATOM 1644 O O . TRP A 1 200 ? 2.646 -1.700 -22.201 1.00 90.75 200 TRP A O 1
ATOM 1654 N N . GLU A 1 201 ? 4.529 -1.860 -23.416 1.00 91.94 201 GLU A N 1
ATOM 1655 C CA . GLU A 1 201 ? 5.399 -2.241 -22.295 1.00 91.94 201 GLU A CA 1
ATOM 1656 C C . GLU A 1 201 ? 5.592 -1.070 -21.349 1.00 91.94 201 GLU A C 1
ATOM 1658 O O . GLU A 1 201 ? 5.434 -1.229 -20.141 1.00 91.94 201 GLU A O 1
ATOM 1663 N N . TYR A 1 202 ? 5.833 0.119 -21.906 1.00 90.81 202 TYR A N 1
ATOM 1664 C CA . TYR A 1 202 ? 5.906 1.355 -21.139 1.00 90.81 202 TYR A CA 1
ATOM 1665 C C . TYR A 1 202 ? 4.645 1.575 -20.292 1.00 90.81 202 TYR A C 1
ATOM 1667 O O . TYR A 1 202 ? 4.735 1.709 -19.072 1.00 90.81 202 TYR A O 1
ATOM 1675 N N . TRP A 1 203 ? 3.456 1.535 -20.903 1.00 93.00 203 TRP A N 1
ATOM 1676 C CA . TRP A 1 203 ? 2.203 1.731 -20.168 1.00 93.00 203 TRP A CA 1
ATOM 1677 C C . TRP A 1 203 ? 1.921 0.612 -19.165 1.00 93.00 203 TRP A C 1
ATOM 1679 O O . TRP A 1 203 ? 1.370 0.878 -18.099 1.00 93.00 203 TRP A O 1
ATOM 1689 N N . THR A 1 204 ? 2.340 -0.623 -19.456 1.00 93.31 204 THR A N 1
ATOM 1690 C CA . THR A 1 204 ? 2.236 -1.734 -18.500 1.00 93.31 204 THR A CA 1
ATOM 1691 C C . THR A 1 204 ? 3.110 -1.481 -17.271 1.00 93.31 204 THR A C 1
ATOM 1693 O O . THR A 1 204 ? 2.645 -1.692 -16.153 1.00 93.31 204 THR A O 1
ATOM 1696 N N . ILE A 1 205 ? 4.333 -0.972 -17.453 1.00 92.94 205 ILE A N 1
ATOM 1697 C CA . ILE A 1 205 ? 5.222 -0.580 -16.349 1.00 92.94 205 ILE A CA 1
ATOM 1698 C C . ILE A 1 205 ? 4.608 0.571 -15.546 1.00 92.94 205 ILE A C 1
ATOM 1700 O O . ILE A 1 205 ? 4.571 0.492 -14.326 1.00 92.94 205 ILE A O 1
ATOM 1704 N N . VAL A 1 206 ? 4.070 1.606 -16.200 1.00 92.50 206 VAL A N 1
ATOM 1705 C CA . VAL A 1 206 ? 3.427 2.738 -15.504 1.00 92.50 206 VAL A CA 1
ATOM 1706 C C . VAL A 1 206 ? 2.230 2.275 -14.667 1.00 92.50 206 VAL A C 1
ATOM 1708 O O . VAL A 1 206 ? 2.095 2.675 -13.512 1.00 92.50 206 VAL A O 1
ATOM 1711 N N . LEU A 1 207 ? 1.370 1.414 -15.222 1.00 92.81 207 LEU A N 1
ATOM 1712 C CA . LEU A 1 207 ? 0.226 0.851 -14.497 1.00 92.81 207 LEU A CA 1
ATOM 1713 C C . LEU A 1 207 ? 0.667 -0.039 -13.334 1.00 92.81 207 LEU A C 1
ATOM 1715 O O . LEU A 1 207 ? 0.054 -0.006 -12.268 1.00 92.81 207 LEU A O 1
ATOM 1719 N N . TRP A 1 208 ? 1.725 -0.824 -13.533 1.00 92.94 208 TRP A N 1
ATOM 1720 C CA . TRP A 1 208 ? 2.312 -1.653 -12.490 1.00 92.94 208 TRP A CA 1
ATOM 1721 C C . TRP A 1 208 ? 2.896 -0.810 -11.352 1.00 92.94 208 TRP A C 1
ATOM 1723 O O . TRP A 1 208 ? 2.615 -1.083 -10.187 1.00 92.94 208 TRP A O 1
ATOM 1733 N N . ASP A 1 209 ? 3.646 0.239 -11.684 1.00 92.38 209 ASP A N 1
ATOM 1734 C CA . ASP A 1 209 ? 4.216 1.179 -10.722 1.00 92.38 209 ASP A CA 1
ATOM 1735 C C . ASP A 1 209 ? 3.111 1.867 -9.912 1.00 92.38 209 ASP A C 1
ATOM 1737 O O . ASP A 1 209 ? 3.182 1.885 -8.685 1.00 92.38 209 ASP A O 1
ATOM 1741 N N . ALA A 1 210 ? 2.050 2.351 -10.566 1.00 91.69 210 ALA A N 1
ATOM 1742 C CA . ALA A 1 210 ? 0.895 2.930 -9.879 1.00 91.69 210 ALA A CA 1
ATOM 1743 C C . ALA A 1 210 ? 0.225 1.914 -8.938 1.00 91.69 210 ALA A C 1
ATOM 1745 O O . ALA A 1 210 ? -0.007 2.198 -7.766 1.00 91.69 210 ALA A O 1
ATOM 1746 N N . PHE A 1 211 ? -0.019 0.689 -9.416 1.00 92.69 211 PHE A N 1
ATOM 1747 C CA . PHE A 1 211 ? -0.607 -0.376 -8.604 1.00 92.69 211 PHE A CA 1
ATOM 1748 C C . PHE A 1 211 ? 0.242 -0.696 -7.366 1.00 92.69 211 PHE A C 1
ATOM 1750 O O . PHE A 1 211 ? -0.274 -0.751 -6.250 1.00 92.69 211 PHE A O 1
ATOM 1757 N N . VAL A 1 212 ? 1.548 -0.892 -7.545 1.00 93.00 212 VAL A N 1
ATOM 1758 C CA . VAL A 1 212 ? 2.469 -1.203 -6.450 1.00 93.00 212 VAL A CA 1
ATOM 1759 C C . VAL A 1 212 ? 2.559 -0.040 -5.465 1.00 93.00 212 VAL A C 1
ATOM 1761 O O . VAL A 1 212 ? 2.470 -0.263 -4.256 1.00 93.00 212 VAL A O 1
ATOM 1764 N N . MET A 1 213 ? 2.703 1.190 -5.961 1.00 92.50 213 MET A N 1
ATOM 1765 C CA . MET A 1 213 ? 2.806 2.383 -5.124 1.00 92.50 213 MET A CA 1
ATOM 1766 C C . MET A 1 213 ? 1.561 2.552 -4.253 1.00 92.50 213 MET A C 1
ATOM 1768 O O . MET A 1 213 ? 1.700 2.720 -3.043 1.00 92.50 213 MET A O 1
ATOM 1772 N N . PHE A 1 214 ? 0.367 2.383 -4.822 1.00 92.12 214 PHE A N 1
ATOM 1773 C CA . PHE A 1 214 ? -0.895 2.444 -4.090 1.00 92.12 214 PHE A CA 1
ATOM 1774 C C . PHE A 1 214 ? -0.927 1.494 -2.879 1.00 92.12 214 PHE A C 1
ATOM 1776 O O . PHE A 1 214 ? -1.255 1.901 -1.761 1.00 92.12 214 PHE A O 1
ATOM 1783 N N . PHE A 1 215 ? -0.537 0.226 -3.062 1.00 92.38 215 PHE A N 1
ATOM 1784 C CA . PHE A 1 215 ? -0.509 -0.753 -1.968 1.00 92.38 215 PHE A CA 1
ATOM 1785 C C . PHE A 1 215 ? 0.576 -0.457 -0.929 1.00 92.38 215 PHE A C 1
ATOM 1787 O O . PHE A 1 215 ? 0.314 -0.566 0.273 1.00 92.38 215 PHE A O 1
ATOM 1794 N N . LEU A 1 216 ? 1.774 -0.051 -1.361 1.00 92.94 216 LEU A N 1
ATOM 1795 C CA . LEU A 1 216 ? 2.857 0.328 -0.448 1.00 92.94 216 LEU A CA 1
ATOM 1796 C C . LEU A 1 216 ? 2.456 1.531 0.416 1.00 92.94 216 LEU A C 1
ATOM 1798 O O . LEU A 1 216 ? 2.650 1.500 1.632 1.00 92.94 216 LEU A O 1
ATOM 1802 N N . LEU A 1 217 ? 1.833 2.549 -0.182 1.00 92.00 217 LEU A N 1
ATOM 1803 C CA . LEU A 1 217 ? 1.350 3.727 0.536 1.00 92.00 217 LEU A CA 1
ATOM 1804 C C . LEU A 1 217 ? 0.187 3.394 1.466 1.00 92.00 217 LEU A C 1
ATOM 1806 O O . LEU A 1 217 ? 0.135 3.929 2.568 1.00 92.00 217 LEU A O 1
ATOM 1810 N N . CYS A 1 218 ? -0.705 2.473 1.096 1.00 91.06 218 CYS A N 1
ATOM 1811 C CA . CYS A 1 218 ? -1.747 1.992 2.006 1.00 91.06 218 CYS A CA 1
ATOM 1812 C C . CYS A 1 218 ? -1.149 1.299 3.245 1.00 91.06 218 CYS A C 1
ATOM 1814 O O . CYS A 1 218 ? -1.620 1.518 4.365 1.00 91.06 218 CYS A O 1
ATOM 1816 N N . HIS A 1 219 ? -0.097 0.491 3.068 1.00 91.50 219 HIS A N 1
ATOM 1817 C CA . HIS A 1 219 ? 0.632 -0.115 4.185 1.00 91.50 219 HIS A CA 1
ATOM 1818 C C . HIS A 1 219 ? 1.314 0.940 5.067 1.00 91.50 219 HIS A C 1
ATOM 1820 O O . HIS A 1 219 ? 1.223 0.847 6.293 1.00 91.50 219 HIS A O 1
ATOM 1826 N N . GLN A 1 220 ? 1.950 1.949 4.465 1.00 90.62 220 GLN A N 1
ATOM 1827 C CA . GLN A 1 220 ? 2.596 3.041 5.198 1.00 90.62 220 GLN A CA 1
ATOM 1828 C C . GLN A 1 220 ? 1.586 3.924 5.939 1.00 90.62 220 GLN A C 1
ATOM 1830 O O . GLN A 1 220 ? 1.755 4.181 7.125 1.00 90.62 220 GLN A O 1
ATOM 1835 N N . LEU A 1 221 ? 0.490 4.319 5.292 1.00 89.31 221 LEU A N 1
ATOM 1836 C CA . LEU A 1 221 ? -0.591 5.089 5.907 1.00 89.31 221 LEU A CA 1
ATOM 1837 C C . LEU A 1 221 ? -1.131 4.377 7.153 1.00 89.31 221 LEU A C 1
ATOM 1839 O O . LEU A 1 221 ? -1.284 4.992 8.210 1.00 89.31 221 LEU A O 1
ATOM 1843 N N . GLY A 1 222 ? -1.393 3.071 7.044 1.00 86.44 222 GLY A N 1
ATOM 1844 C CA . GLY A 1 222 ? -1.843 2.261 8.172 1.00 86.44 222 GLY A CA 1
ATOM 1845 C C . GLY A 1 222 ? -0.813 2.202 9.304 1.00 86.44 222 GLY A C 1
ATOM 1846 O O . GLY A 1 222 ? -1.188 2.337 10.467 1.00 86.44 222 GLY A O 1
ATOM 1847 N N . SER A 1 223 ? 0.474 2.042 8.975 1.00 85.81 223 SER A N 1
ATOM 1848 C CA . SER A 1 223 ? 1.550 1.993 9.974 1.00 85.81 223 SER A CA 1
ATOM 1849 C C . SER A 1 223 ? 1.826 3.327 10.648 1.00 85.81 223 SER A C 1
ATOM 1851 O O . SER A 1 223 ? 2.158 3.360 11.823 1.00 85.81 223 SER A O 1
ATOM 1853 N N . ASP A 1 224 ? 1.708 4.430 9.918 1.00 85.06 224 ASP A N 1
ATOM 1854 C CA . ASP A 1 224 ? 2.083 5.748 10.429 1.00 85.06 224 ASP A CA 1
ATOM 1855 C C . ASP A 1 224 ? 0.929 6.362 11.239 1.00 85.06 224 ASP A C 1
ATOM 1857 O O . ASP A 1 224 ? 1.154 7.125 12.174 1.00 85.06 224 ASP A O 1
ATOM 1861 N N . THR A 1 225 ? -0.313 5.952 10.949 1.00 80.19 225 THR A N 1
ATOM 1862 C CA . THR A 1 225 ? -1.487 6.277 11.778 1.00 80.19 225 THR A CA 1
ATOM 1863 C C . THR A 1 225 ? -1.481 5.516 13.111 1.00 80.19 225 THR A C 1
ATOM 1865 O O . THR A 1 225 ? -2.077 5.975 14.086 1.00 80.19 225 THR A O 1
ATOM 1868 N N . TYR A 1 226 ? -0.822 4.355 13.170 1.00 70.00 226 TYR A N 1
ATOM 1869 C CA . TYR A 1 226 ? -0.664 3.560 14.387 1.00 70.00 226 TYR A CA 1
ATOM 1870 C C . TYR A 1 226 ? 0.802 3.136 14.551 1.00 70.00 226 TYR A C 1
ATOM 1872 O O . TYR A 1 226 ? 1.161 2.020 14.156 1.00 70.00 226 TYR A O 1
ATOM 1880 N N . PRO A 1 227 ? 1.657 4.018 15.104 1.00 59.00 227 PRO A N 1
ATOM 1881 C CA . PRO A 1 227 ? 3.039 3.659 15.362 1.00 59.00 227 PRO A CA 1
ATOM 1882 C C . PRO A 1 227 ? 3.081 2.511 16.389 1.00 59.00 227 PRO A C 1
ATOM 1884 O O . PRO A 1 227 ? 2.335 2.556 17.374 1.00 59.00 227 PRO A O 1
ATOM 1887 N N . PRO A 1 228 ? 3.881 1.462 16.138 1.00 46.88 228 PRO A N 1
ATOM 1888 C CA . PRO A 1 228 ? 4.041 0.349 17.066 1.00 46.88 228 PRO A CA 1
ATOM 1889 C C . PRO A 1 228 ? 4.720 0.739 18.381 1.00 46.88 228 PRO A C 1
ATOM 1891 O O . PRO A 1 228 ? 5.515 1.706 18.382 1.00 46.88 228 PRO A O 1
#

Radius of gyration: 20.82 Å; Cα contacts (8 Å, |Δi|>4): 180; chains: 1; bounding box: 53×36×59 Å

InterPro domains:
  IPR004117 Olfactory receptor, insect [PF02949] (97-228)

Mean predicted aligned error: 8.81 Å